Protein AF-A0A0D8XEU5-F1 (afdb_monomer_lite)

Organism: Dictyocaulus viviparus (NCBI:txid29172)

Foldseek 3Di:
DDDDDQAQQLEEEEQAFEDDGDDLVLVVVRLVVCVVLVHAEYEHHHCPPCCQAVVVLDADDPVQFFAADSPGHQYEYEHEDQADDDLPDVSSLVSNLVNVVSNVVSPHQHYEYDNPPYDLDHDPNVVVVDVHSVRVVVSVVVSVVVSCVVSVNGDYADEAQAPDVADPAHDLVRQVVVCVVVVHAHAYEHAVAECNVPPVDGDLAADDRYWLVNSVRHSYYYYHHYNPSLSCQNHSQNSSLSSQAQGADDDDPDPPPDDDDDPDPPPPPPPSHYRDRVVSSVVSVVVSVVVVVDPVDPPPDPDPPDDDDDDDDDDDDDDPDDPHGGGRD

InterPro domains:
  IPR011496 Beta-N-acetylglucosaminidase, catalytic domain [PF07555] (15-161)
  IPR011496 Beta-N-acetylglucosaminidase, catalytic domain [PS52009] (8-247)
  IPR017853 Glycoside hydrolase superfamily [SSF51445] (15-264)
  IPR051822 Glycosyl Hydrolase Family 84 [PTHR13170] (14-161)

Secondary structure (DSSP, 8-state):
--------EEEEEEE-SSSSPPPHHHHHHHHHHHHHTT--EEEE--TT-TTTTTTTTSPPPTTT-B----SS-EEEEEE-GGGT--TT-HHHHHHHHHHHHHHHHTT--EEEE---S--SSPPHHHHTT-SSHHHHHHHHHHHHHHHHHHTTS--------SSSSS-S---HHHHHHHHHHHTS--EEEE-TT--TT-TT----S---S--GGGGGT-SEEEE---SSGGGGHHHHHHHHHHHH-SEEPP-----------------TTS-TTEE-HHHHHHHHHHHHHHHHH-STT--PPPP------------------------B-

Sequence (329 aa):
MEIFLNVYCRTSSLSGFYGRPWTFEQRKHLFSRLNRLGLNTYVYAPKDDLKHRPQWRIPYNDEEAESAKASDITFVYSLSPGIDIVYSKFEDLTCIKSKLDQVRMLGCESFALLFDDIECEMNETDKQRFSSFVAAQVRSVFVTNEIYEYLGRPRFFFCPTGPRVISRHITVEHVQSVASVIIRKPLIWDNLHANDYDQKRVFMGDFSGRPVALKKEISGLLINPSCKYELNFVPLRTFADWNASTQDASFIDSIPYKNNNASKSIDSSCSSETYDPLLSLRKAVFLWAEEFNCVSHRTRPPVYQAETKIETPDDSCSLVNTNDGWYAL

pLDDT: mean 71.8, std 21.12, range [20.05, 95.19]

Radius of gyration: 22.28 Å; chains: 1; bounding box: 56×63×64 Å

Structure (mmCIF, N/CA/C/O backbone):
data_AF-A0A0D8XEU5-F1
#
_entry.id   AF-A0A0D8XEU5-F1
#
loop_
_atom_site.group_PDB
_atom_site.id
_atom_site.type_symbol
_atom_site.label_atom_id
_atom_site.label_alt_id
_atom_site.label_comp_id
_atom_site.label_asym_id
_atom_site.label_entity_id
_atom_site.label_seq_id
_atom_site.pdbx_PDB_ins_code
_atom_site.Cartn_x
_at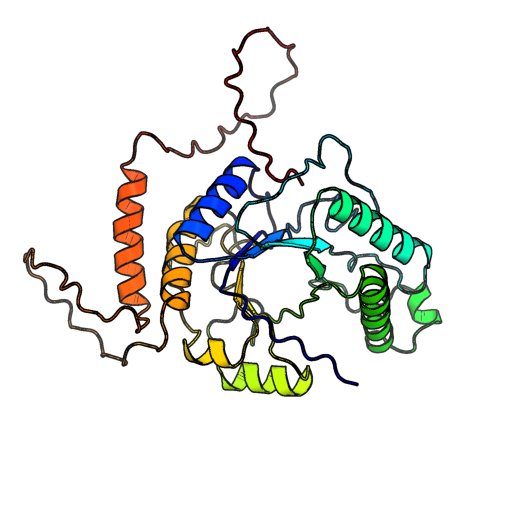om_site.Cartn_y
_atom_site.Cartn_z
_atom_site.occupancy
_atom_site.B_iso_or_equiv
_atom_site.auth_seq_id
_atom_site.auth_comp_id
_atom_site.auth_asym_id
_atom_site.auth_atom_id
_atom_site.pdbx_PDB_model_num
ATOM 1 N N . MET A 1 1 ? -21.533 -18.654 3.608 1.00 20.47 1 MET A N 1
ATOM 2 C CA . MET A 1 1 ? -21.005 -17.352 4.065 1.00 20.47 1 MET A CA 1
ATOM 3 C C . MET A 1 1 ? -20.144 -16.842 2.920 1.00 20.47 1 MET A C 1
ATOM 5 O O . MET A 1 1 ? -18.954 -17.110 2.867 1.00 20.47 1 MET A O 1
ATOM 9 N N . GLU A 1 2 ? -20.807 -16.297 1.903 1.00 20.36 2 GLU A N 1
ATOM 10 C CA . GLU A 1 2 ? -20.194 -15.907 0.634 1.00 20.36 2 GLU A CA 1
ATOM 11 C C . GLU A 1 2 ? -19.902 -14.414 0.679 1.00 20.36 2 GLU A C 1
ATOM 13 O O . GLU A 1 2 ? -20.821 -13.603 0.754 1.00 20.36 2 GLU A O 1
ATOM 18 N N . ILE A 1 3 ? -18.625 -14.052 0.638 1.00 20.25 3 ILE A N 1
ATOM 19 C CA . ILE A 1 3 ? -18.209 -12.699 0.280 1.00 20.25 3 ILE A CA 1
ATOM 20 C C . ILE A 1 3 ? -17.176 -12.872 -0.829 1.00 20.25 3 ILE A C 1
ATOM 22 O O . ILE A 1 3 ? -15.970 -12.932 -0.601 1.00 20.25 3 ILE A O 1
ATOM 26 N N . PHE A 1 4 ? -17.690 -13.041 -2.047 1.00 20.05 4 PHE A N 1
ATOM 27 C CA . PHE A 1 4 ? -16.917 -12.881 -3.269 1.00 20.05 4 PHE A CA 1
ATOM 28 C C . PHE A 1 4 ? -16.691 -11.386 -3.496 1.00 20.05 4 PHE A C 1
ATOM 30 O O . PHE A 1 4 ? -17.646 -10.628 -3.632 1.00 20.05 4 PHE A O 1
ATOM 37 N N . LEU A 1 5 ? -15.432 -10.967 -3.591 1.00 22.36 5 LEU A N 1
ATOM 38 C CA . LEU A 1 5 ? -15.056 -9.686 -4.183 1.00 22.36 5 LEU A CA 1
ATOM 39 C C . LEU A 1 5 ? -13.757 -9.890 -4.965 1.00 22.36 5 LEU A C 1
ATOM 41 O O . LEU A 1 5 ? -12.654 -9.855 -4.425 1.00 22.36 5 LEU A O 1
ATOM 45 N N . ASN A 1 6 ? -13.919 -10.148 -6.265 1.00 20.14 6 ASN A N 1
ATOM 46 C CA . ASN A 1 6 ? -12.858 -9.988 -7.250 1.00 20.14 6 ASN A CA 1
ATOM 47 C C . ASN A 1 6 ? -12.615 -8.487 -7.422 1.00 20.14 6 ASN A C 1
ATOM 49 O O . ASN A 1 6 ? -13.464 -7.780 -7.961 1.00 20.14 6 ASN A O 1
ATOM 53 N N . VAL A 1 7 ? -11.457 -8.003 -6.985 1.00 27.48 7 VAL A N 1
ATOM 54 C CA . VAL A 1 7 ? -10.964 -6.675 -7.350 1.00 27.48 7 VAL A CA 1
ATOM 55 C C . VAL A 1 7 ? -9.573 -6.860 -7.929 1.00 27.48 7 VAL A C 1
ATOM 57 O O . VAL A 1 7 ? -8.688 -7.401 -7.275 1.00 27.48 7 VAL A O 1
ATOM 60 N N . TYR A 1 8 ? -9.422 -6.449 -9.186 1.00 26.17 8 TYR A N 1
ATOM 61 C CA . TYR A 1 8 ? -8.165 -6.397 -9.919 1.00 26.17 8 TYR A CA 1
ATOM 62 C C . TYR A 1 8 ? -7.502 -5.054 -9.580 1.00 26.17 8 TYR A C 1
ATOM 64 O O . TYR A 1 8 ? -7.742 -4.049 -10.250 1.00 26.17 8 TYR A O 1
ATOM 72 N N . CYS A 1 9 ? -6.738 -4.985 -8.488 1.00 33.16 9 CYS A N 1
ATOM 73 C CA . CYS A 1 9 ? -6.030 -3.763 -8.118 1.00 33.16 9 CYS A CA 1
ATOM 74 C C . CYS A 1 9 ? -4.685 -3.729 -8.862 1.00 33.16 9 CYS A C 1
ATOM 76 O O . CYS A 1 9 ? -3.721 -4.394 -8.471 1.00 33.16 9 CYS A O 1
ATOM 78 N N . ARG A 1 10 ? -4.632 -2.988 -9.982 1.00 34.75 10 ARG A N 1
ATOM 79 C CA . ARG A 1 10 ? -3.382 -2.653 -10.682 1.00 34.75 10 ARG A CA 1
ATOM 80 C C . ARG A 1 10 ? -2.564 -1.705 -9.800 1.00 34.75 10 ARG A C 1
ATOM 82 O O . ARG A 1 10 ? -2.658 -0.496 -9.945 1.00 34.75 10 ARG A O 1
ATOM 89 N N . THR A 1 11 ? -1.799 -2.314 -8.893 1.00 43.31 11 THR A N 1
ATOM 90 C CA . THR A 1 11 ? -0.498 -1.896 -8.332 1.00 43.31 11 THR A CA 1
ATOM 91 C C . THR A 1 11 ? -0.283 -0.429 -7.984 1.00 43.31 11 THR A C 1
ATOM 93 O O . THR A 1 11 ? -0.455 0.446 -8.824 1.00 43.31 11 THR A O 1
ATOM 96 N N . SER A 1 12 ? 0.143 -0.109 -6.761 1.00 44.47 12 SER A N 1
ATOM 97 C CA . SER A 1 12 ? 0.120 1.289 -6.296 1.00 44.47 12 SER A CA 1
ATOM 98 C C . SER A 1 12 ? 1.125 1.667 -5.214 1.00 44.47 12 SER A C 1
ATOM 100 O O . SER A 1 12 ? 1.680 0.793 -4.564 1.00 44.47 12 SER A O 1
ATOM 102 N N . SER A 1 13 ? 1.365 2.973 -5.042 1.00 39.19 13 SER A N 1
ATOM 103 C CA . SER A 1 13 ? 2.297 3.541 -4.053 1.00 39.19 13 SER A CA 1
ATOM 104 C C . SER A 1 13 ? 1.587 3.914 -2.753 1.00 39.19 13 SER A C 1
ATOM 106 O O . SER A 1 13 ? 0.469 4.426 -2.775 1.00 39.19 13 SER A O 1
ATOM 108 N N . LEU A 1 14 ? 2.275 3.722 -1.630 1.00 48.97 14 LEU A N 1
ATOM 109 C CA . LEU A 1 14 ? 1.819 4.030 -0.275 1.00 48.97 14 LEU A CA 1
ATOM 110 C C . LEU A 1 14 ? 2.653 5.140 0.358 1.00 48.97 14 LEU A C 1
ATOM 112 O O . LEU A 1 14 ? 3.807 5.343 -0.006 1.00 48.97 14 LEU A O 1
ATOM 116 N N . SER A 1 15 ? 2.074 5.805 1.3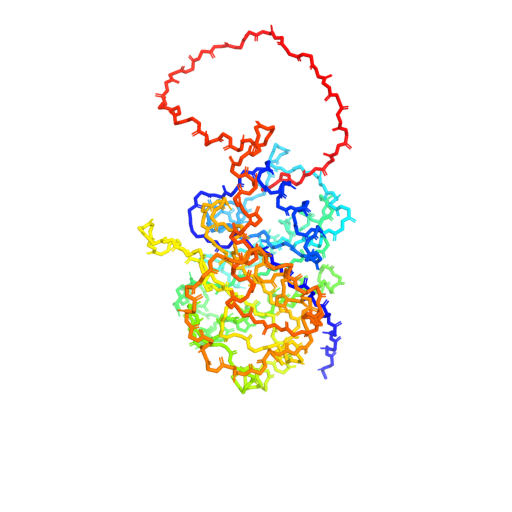54 1.00 51.94 15 SER A N 1
ATOM 117 C CA . SER A 1 15 ? 2.803 6.622 2.328 1.00 51.94 15 SER A CA 1
ATOM 118 C C . SER A 1 15 ? 2.661 5.984 3.710 1.00 51.94 15 SER A C 1
ATOM 120 O O . SER A 1 15 ? 2.018 6.555 4.581 1.00 51.94 15 SER A O 1
ATOM 122 N N . GLY A 1 16 ? 3.165 4.758 3.872 1.00 49.12 16 GLY A N 1
ATOM 123 C CA . GLY A 1 16 ? 2.964 3.931 5.066 1.00 49.12 16 GLY A CA 1
ATOM 124 C C . GLY A 1 16 ? 4.154 3.864 6.028 1.00 49.12 16 GLY A C 1
ATOM 125 O O . GLY A 1 16 ? 4.148 3.036 6.936 1.00 49.12 16 GLY A O 1
ATOM 126 N N . PHE A 1 17 ? 5.181 4.677 5.789 1.00 55.94 17 PHE A N 1
ATOM 127 C CA . PHE A 1 17 ? 6.448 4.694 6.517 1.00 55.94 17 PHE A CA 1
ATOM 128 C C . PHE A 1 17 ? 6.403 5.586 7.767 1.00 55.94 17 PHE A C 1
ATOM 130 O O . PHE A 1 17 ? 5.584 6.505 7.861 1.00 55.94 17 PHE A O 1
ATOM 137 N N . TYR A 1 18 ? 7.324 5.338 8.699 1.00 53.19 18 TYR A N 1
ATOM 138 C CA . TYR A 1 18 ? 7.636 6.261 9.796 1.00 53.19 18 TYR A CA 1
ATOM 139 C C . TYR A 1 18 ? 8.495 7.436 9.300 1.00 53.19 18 TYR A C 1
ATOM 141 O O . TYR A 1 18 ? 9.359 7.279 8.430 1.00 53.19 18 TYR A O 1
ATOM 149 N N . GLY A 1 19 ? 8.276 8.630 9.849 1.00 58.50 19 GLY A N 1
ATOM 150 C CA . GLY A 1 19 ? 8.935 9.871 9.444 1.00 58.50 19 GLY A CA 1
ATOM 151 C C . GLY A 1 19 ? 7.999 10.876 8.762 1.00 58.50 19 GLY A C 1
ATOM 152 O O . GLY A 1 19 ? 6.834 10.605 8.476 1.00 58.50 19 GLY A O 1
ATOM 153 N N . ARG A 1 20 ? 8.553 12.063 8.455 1.00 65.31 20 ARG A N 1
ATOM 154 C CA . ARG A 1 20 ? 7.812 13.200 7.879 1.00 65.31 20 ARG A CA 1
ATOM 155 C C . ARG A 1 20 ? 6.970 12.764 6.662 1.00 65.31 20 ARG A C 1
ATOM 157 O O . ARG A 1 20 ? 7.570 12.373 5.653 1.00 65.31 20 ARG A O 1
ATOM 164 N N . PRO A 1 21 ? 5.631 12.908 6.712 1.00 71.12 21 PRO A N 1
ATOM 165 C CA . PRO A 1 21 ? 4.761 12.619 5.577 1.00 71.12 21 PRO A CA 1
ATOM 166 C C . PRO A 1 21 ? 5.117 13.462 4.348 1.00 71.12 21 PRO A C 1
ATOM 168 O O . PRO A 1 21 ? 5.665 14.565 4.462 1.00 71.12 21 PRO A O 1
ATOM 171 N N . TRP A 1 22 ? 4.788 12.964 3.155 1.00 72.44 22 TRP A N 1
ATOM 172 C CA . TRP A 1 22 ? 4.962 13.745 1.930 1.00 72.44 22 TRP A CA 1
ATOM 173 C C . TRP A 1 22 ? 4.050 14.967 1.910 1.00 72.44 22 TRP A C 1
ATOM 175 O O . TRP A 1 22 ? 2.884 14.914 2.310 1.00 72.44 22 TRP A O 1
ATOM 185 N N . THR A 1 23 ? 4.584 16.072 1.392 1.00 75.62 23 THR A N 1
ATOM 186 C CA . THR A 1 23 ? 3.809 17.303 1.248 1.00 75.62 23 THR A CA 1
ATOM 187 C C . THR A 1 23 ? 2.657 17.102 0.267 1.00 75.62 23 THR A C 1
ATOM 189 O O . THR A 1 23 ? 2.663 16.192 -0.565 1.00 75.62 23 THR A O 1
ATOM 192 N N . PHE A 1 24 ? 1.661 17.974 0.352 1.00 74.25 24 PHE A N 1
ATOM 193 C CA . PHE A 1 24 ? 0.544 18.011 -0.586 1.00 74.25 24 PHE A CA 1
ATOM 194 C C . PHE A 1 24 ? 1.004 18.057 -2.055 1.00 74.25 24 PHE A C 1
ATOM 196 O O . PHE A 1 24 ? 0.607 17.216 -2.859 1.00 74.25 24 PHE A O 1
ATOM 203 N N . GLU A 1 25 ? 1.947 18.947 -2.379 1.00 77.75 25 GLU A N 1
ATOM 204 C CA . GLU A 1 25 ? 2.528 19.062 -3.725 1.00 77.75 25 GLU A CA 1
ATOM 205 C C . GLU A 1 25 ? 3.204 17.766 -4.198 1.00 77.75 25 GLU A C 1
ATOM 207 O O . GLU A 1 25 ? 3.048 17.349 -5.347 1.00 77.75 25 GLU A O 1
ATOM 212 N N . GLN A 1 26 ? 3.914 17.069 -3.304 1.00 78.38 26 GLN A N 1
ATOM 213 C CA . GLN A 1 26 ? 4.529 15.776 -3.621 1.00 78.38 26 GLN A CA 1
ATOM 214 C C . GLN A 1 26 ? 3.478 14.699 -3.905 1.00 78.38 26 GLN A C 1
ATOM 216 O O . GLN A 1 26 ? 3.669 13.876 -4.802 1.00 78.38 26 GLN A O 1
ATOM 221 N N . ARG A 1 27 ? 2.354 14.708 -3.180 1.00 80.75 27 ARG A N 1
ATOM 222 C CA . ARG A 1 27 ? 1.235 13.781 -3.401 1.00 80.75 27 ARG A CA 1
ATOM 223 C C . ARG A 1 27 ? 0.506 14.073 -4.712 1.00 80.75 27 ARG A C 1
ATOM 225 O O . ARG A 1 27 ? 0.268 13.148 -5.482 1.00 80.75 27 ARG A O 1
ATOM 232 N N . LYS A 1 28 ? 0.263 15.345 -5.035 1.00 78.50 28 LYS A N 1
ATOM 233 C CA . LYS A 1 28 ? -0.280 15.765 -6.338 1.00 78.50 28 LYS A CA 1
ATOM 234 C C . LYS A 1 28 ? 0.614 15.306 -7.492 1.00 78.50 28 LYS A C 1
ATOM 236 O O . LYS A 1 28 ? 0.146 14.688 -8.451 1.00 78.50 28 LYS A O 1
ATOM 241 N N . HIS A 1 29 ? 1.921 15.528 -7.367 1.00 83.12 29 HIS A N 1
ATOM 242 C CA . HIS A 1 29 ? 2.888 15.052 -8.351 1.00 83.12 29 HIS A CA 1
ATOM 243 C C . HIS A 1 29 ? 2.931 13.517 -8.433 1.00 83.12 29 HIS A C 1
ATOM 245 O O . HIS A 1 29 ? 3.014 12.955 -9.528 1.00 83.12 29 HIS A O 1
ATOM 251 N N . LEU A 1 30 ? 2.798 12.819 -7.296 1.00 83.19 30 LEU A N 1
ATOM 252 C CA . LEU A 1 30 ? 2.696 11.362 -7.262 1.00 83.19 30 LEU A CA 1
ATOM 253 C C . LEU A 1 30 ? 1.483 10.872 -8.045 1.00 83.19 30 LEU A C 1
ATOM 255 O O . LEU A 1 30 ? 1.643 9.965 -8.848 1.00 83.19 30 LEU A O 1
ATOM 259 N N . PHE A 1 31 ? 0.302 11.462 -7.863 1.00 82.12 31 PHE A N 1
ATOM 260 C CA . PHE A 1 31 ? -0.905 11.031 -8.573 1.00 82.12 31 PHE A CA 1
ATOM 261 C C . PHE A 1 31 ? -0.743 11.145 -10.088 1.00 82.12 31 PHE A C 1
ATOM 263 O O . PHE A 1 31 ? -1.021 10.182 -10.799 1.00 82.12 31 PHE A O 1
ATOM 270 N N . SER A 1 32 ? -0.190 12.260 -10.575 1.00 83.44 32 SER A N 1
ATOM 271 C CA . SER A 1 32 ? 0.150 12.422 -11.996 1.00 83.44 32 SER A CA 1
ATOM 272 C C . SER A 1 32 ? 1.131 11.344 -12.480 1.00 83.44 32 SER A C 1
ATOM 274 O O . SER A 1 32 ? 0.935 10.729 -13.534 1.00 83.44 32 SER A O 1
ATOM 276 N N . ARG A 1 33 ? 2.162 11.042 -11.679 1.00 83.12 33 ARG A N 1
ATOM 277 C CA . ARG A 1 33 ? 3.143 9.992 -11.980 1.00 83.12 33 ARG A CA 1
ATOM 278 C C . ARG A 1 33 ? 2.515 8.595 -11.993 1.00 83.12 33 ARG A C 1
ATOM 280 O O . ARG A 1 33 ? 2.789 7.841 -12.920 1.00 83.12 33 ARG A O 1
ATOM 287 N N . LEU A 1 34 ? 1.677 8.250 -11.015 1.00 83.62 34 LEU A N 1
ATOM 288 C CA . LEU A 1 34 ? 0.972 6.965 -10.948 1.00 83.62 34 LEU A CA 1
ATOM 289 C C . LEU A 1 34 ? 0.102 6.765 -12.192 1.00 83.62 34 LEU A C 1
ATOM 291 O O . LEU A 1 34 ? 0.213 5.729 -12.845 1.00 83.62 34 LEU A O 1
ATOM 295 N N . ASN A 1 35 ? -0.657 7.794 -12.576 1.00 83.00 35 ASN A N 1
ATOM 296 C CA . ASN A 1 35 ? -1.529 7.754 -13.746 1.00 83.00 35 ASN A CA 1
ATOM 297 C C . ASN A 1 35 ? -0.730 7.506 -15.039 1.00 83.00 35 ASN A C 1
ATOM 299 O O . ASN A 1 35 ? -1.041 6.604 -15.815 1.00 83.00 35 ASN A O 1
ATOM 303 N N . ARG A 1 36 ? 0.382 8.236 -15.232 1.00 86.25 36 ARG A N 1
ATOM 304 C CA . ARG A 1 36 ? 1.305 8.037 -16.370 1.00 86.25 36 ARG A CA 1
ATOM 305 C C . ARG A 1 36 ? 1.937 6.645 -16.409 1.00 86.25 36 ARG A C 1
ATOM 307 O O . ARG A 1 36 ? 2.295 6.171 -17.483 1.00 86.25 36 ARG A O 1
ATOM 314 N N . LEU A 1 37 ? 2.113 6.019 -15.249 1.00 84.50 37 LEU A N 1
ATOM 315 C CA . LEU A 1 37 ? 2.684 4.683 -15.098 1.00 84.50 37 LEU A CA 1
ATOM 316 C C . LEU A 1 37 ? 1.626 3.564 -15.161 1.00 84.50 37 LEU A C 1
ATOM 318 O O . LEU A 1 37 ? 1.977 2.393 -15.029 1.00 84.50 37 LEU A O 1
ATOM 322 N N . GLY A 1 38 ? 0.344 3.894 -15.360 1.00 84.88 38 GLY A N 1
ATOM 323 C CA . GLY A 1 38 ? -0.747 2.915 -15.387 1.00 84.88 38 GLY A CA 1
ATOM 324 C C . GLY A 1 38 ? -1.052 2.281 -14.023 1.00 84.88 38 GLY A C 1
ATOM 325 O O . GLY A 1 38 ? -1.593 1.172 -13.964 1.00 84.88 38 GLY A O 1
ATOM 326 N N . LEU A 1 39 ? -0.678 2.964 -12.939 1.00 85.44 39 LEU A N 1
ATOM 327 C CA . LEU A 1 39 ? -0.959 2.621 -11.543 1.00 85.44 39 LEU A CA 1
ATOM 328 C C . LEU A 1 39 ? -2.208 3.386 -11.084 1.00 85.44 39 LEU A C 1
ATOM 330 O O . LEU A 1 39 ? -2.425 4.509 -11.533 1.00 85.44 39 LEU A O 1
ATOM 334 N N . ASN A 1 40 ? -3.032 2.802 -10.207 1.00 83.25 40 ASN A N 1
ATOM 335 C CA . ASN A 1 40 ? -4.418 3.273 -10.058 1.00 83.25 40 ASN A CA 1
ATOM 336 C C . ASN A 1 40 ? -4.924 3.542 -8.633 1.00 83.25 40 ASN A C 1
ATOM 338 O O . ASN A 1 40 ? -6.081 3.912 -8.474 1.00 83.25 40 ASN A O 1
ATOM 342 N N . THR A 1 41 ? -4.121 3.328 -7.599 1.00 84.56 41 THR A N 1
ATOM 343 C CA . THR A 1 41 ? -4.526 3.411 -6.190 1.00 84.56 41 THR A CA 1
ATOM 344 C C . THR A 1 41 ? -3.486 4.205 -5.391 1.00 84.56 41 THR A C 1
ATOM 346 O O . THR A 1 41 ? -2.310 4.294 -5.745 1.00 84.56 41 THR A O 1
ATOM 349 N N . TYR A 1 42 ? -3.913 4.818 -4.297 1.00 84.12 42 TYR A N 1
ATOM 350 C CA . TYR A 1 42 ? -3.042 5.403 -3.287 1.00 84.12 42 TYR A CA 1
ATOM 351 C C . TYR A 1 42 ? -3.683 5.185 -1.924 1.00 84.12 42 TYR A C 1
ATOM 353 O O . TYR A 1 42 ? -4.848 5.531 -1.739 1.00 84.12 42 TYR A O 1
ATOM 361 N N . VAL A 1 43 ? -2.939 4.618 -0.972 1.00 84.44 43 VAL A N 1
ATOM 362 C CA . VAL A 1 43 ? -3.421 4.487 0.411 1.00 84.44 43 VAL A CA 1
ATOM 363 C C . VAL A 1 43 ? -2.727 5.522 1.281 1.00 84.44 43 VAL A C 1
ATOM 365 O O . VAL A 1 43 ? -1.495 5.561 1.374 1.00 84.44 43 VAL A O 1
ATOM 368 N N . TYR A 1 44 ? -3.542 6.338 1.939 1.00 83.81 44 TYR A N 1
ATOM 369 C CA . TYR A 1 44 ? -3.110 7.297 2.938 1.00 83.81 44 TYR A CA 1
ATOM 370 C C . TYR A 1 44 ? -2.942 6.581 4.280 1.00 83.81 44 TYR A C 1
ATOM 372 O O . TYR A 1 44 ? -3.936 6.231 4.917 1.00 83.81 44 TYR A O 1
ATOM 380 N N . ALA A 1 45 ? -1.694 6.304 4.671 1.00 83.38 45 ALA A N 1
ATOM 381 C CA . ALA A 1 45 ? -1.353 5.595 5.907 1.00 83.38 45 ALA A CA 1
ATOM 382 C C . ALA A 1 45 ? -0.127 6.155 6.675 1.00 83.38 45 ALA A C 1
ATOM 384 O O . ALA A 1 45 ? 0.657 5.352 7.191 1.00 83.38 45 ALA A O 1
ATOM 385 N N . PRO A 1 46 ? 0.096 7.485 6.736 1.00 76.75 46 PRO A N 1
ATOM 386 C CA . PRO A 1 46 ? 1.286 8.033 7.384 1.00 76.75 46 PRO A CA 1
ATOM 387 C C . PRO A 1 46 ? 1.277 7.749 8.890 1.00 76.75 46 PRO A C 1
ATOM 389 O O . PRO A 1 46 ? 0.353 8.147 9.591 1.00 76.75 46 PRO A O 1
ATOM 392 N N . LYS A 1 47 ? 2.325 7.092 9.408 1.00 73.44 47 LYS A N 1
ATOM 393 C CA . LYS A 1 47 ? 2.380 6.709 10.832 1.00 73.44 47 LYS A CA 1
ATOM 394 C C . LYS A 1 47 ? 2.512 7.902 11.783 1.00 73.44 47 LYS A C 1
ATOM 396 O O . LYS A 1 47 ? 2.079 7.800 12.928 1.00 73.44 47 LYS A O 1
ATOM 401 N N . ASP A 1 48 ? 3.083 9.001 11.291 1.00 74.88 48 ASP A N 1
ATOM 402 C CA . ASP A 1 48 ? 3.345 10.224 12.057 1.00 74.88 48 ASP A CA 1
ATOM 403 C C . ASP A 1 48 ? 2.215 11.270 11.945 1.00 74.88 48 ASP A C 1
ATOM 405 O O . ASP A 1 48 ? 2.309 12.324 12.574 1.00 74.88 48 ASP A O 1
ATOM 409 N N . ASP A 1 49 ? 1.141 11.015 11.179 1.00 79.88 49 ASP A N 1
ATOM 410 C CA . ASP A 1 49 ? -0.070 11.844 11.285 1.00 79.88 49 ASP A CA 1
ATOM 411 C C . ASP A 1 49 ? -0.750 11.542 12.627 1.00 79.88 49 ASP A C 1
ATOM 413 O O . ASP A 1 49 ? -1.254 10.440 12.876 1.00 79.88 49 ASP A O 1
ATOM 417 N N . LEU A 1 50 ? -0.777 12.554 13.499 1.00 84.06 50 LEU A N 1
ATOM 418 C CA . LEU A 1 50 ? -1.370 12.446 14.822 1.00 84.06 50 LEU A CA 1
ATOM 419 C C . LEU A 1 50 ? -2.827 11.983 14.749 1.00 84.06 50 LEU A C 1
ATOM 421 O O . LEU A 1 50 ? -3.226 11.112 15.515 1.00 84.06 50 LEU A O 1
ATOM 425 N N . LYS A 1 51 ? -3.616 12.505 13.810 1.00 86.00 51 LYS A N 1
ATOM 426 C CA . LYS A 1 51 ? -5.052 12.214 13.696 1.00 86.00 51 LYS A CA 1
ATOM 427 C C . LYS A 1 51 ? -5.350 10.927 12.924 1.00 86.00 51 LYS A C 1
ATOM 429 O O . LYS A 1 51 ? -6.502 10.491 12.906 1.00 86.00 51 LYS A O 1
ATOM 434 N N . HIS A 1 52 ? -4.330 10.306 12.332 1.00 83.31 52 HIS A N 1
ATOM 435 C CA . HIS A 1 52 ? -4.396 8.975 11.726 1.00 83.31 52 HIS A CA 1
ATOM 436 C C . HIS A 1 52 ? -4.180 7.853 12.750 1.00 83.31 52 HIS A C 1
ATOM 438 O O . HIS A 1 52 ? -4.880 6.834 12.701 1.00 83.31 52 HIS A O 1
ATOM 444 N N . ARG A 1 53 ? -3.223 8.039 13.676 1.00 83.69 53 ARG A N 1
ATOM 445 C CA . ARG A 1 53 ? -2.747 6.974 14.577 1.00 83.69 53 ARG A CA 1
ATOM 446 C C . ARG A 1 53 ? -2.872 7.314 16.075 1.00 83.69 53 ARG A C 1
ATOM 448 O O . ARG A 1 53 ? -3.788 6.783 16.695 1.00 83.69 53 ARG A O 1
ATOM 455 N N . PRO A 1 54 ? -2.038 8.162 16.711 1.00 84.31 54 PRO A N 1
ATOM 456 C CA . PRO A 1 54 ? -2.074 8.339 18.173 1.00 84.31 54 PRO A CA 1
ATOM 457 C C . PRO A 1 54 ? -3.291 9.120 18.700 1.00 84.31 54 PRO A C 1
ATOM 459 O O . PRO A 1 54 ? -3.685 8.950 19.847 1.00 84.31 54 PRO A O 1
ATOM 462 N N . GLN A 1 55 ? -3.895 9.984 17.887 1.00 89.44 55 GLN A N 1
ATOM 463 C CA . GLN A 1 55 ? -5.052 10.825 18.215 1.00 89.44 55 GLN A CA 1
ATOM 464 C C . GLN A 1 55 ? -6.229 10.543 17.270 1.00 89.44 55 GLN A C 1
ATOM 466 O O . GLN A 1 55 ? -6.997 11.442 16.929 1.00 89.44 55 GLN A O 1
ATOM 471 N N . TRP A 1 56 ? -6.394 9.284 16.858 1.00 89.12 56 TRP A N 1
ATOM 472 C CA . TRP A 1 56 ? -7.400 8.851 15.880 1.00 89.12 56 TRP A CA 1
ATOM 473 C C . TRP A 1 56 ? -8.851 9.224 16.245 1.00 89.12 56 TRP A C 1
ATOM 475 O O . TRP A 1 56 ? -9.704 9.337 15.365 1.00 89.12 56 TRP A O 1
ATOM 485 N N . ARG A 1 57 ? -9.141 9.445 17.537 1.00 91.25 57 ARG A N 1
ATOM 486 C CA . ARG A 1 57 ? -10.459 9.884 18.035 1.00 91.25 57 ARG A CA 1
ATOM 487 C C . ARG A 1 57 ? -10.784 11.345 17.705 1.00 91.25 57 ARG A C 1
ATOM 489 O O . ARG A 1 57 ? -11.952 11.722 17.747 1.00 91.25 57 ARG A O 1
ATOM 496 N N . ILE A 1 58 ? -9.780 12.174 17.416 1.00 90.00 58 ILE A N 1
ATOM 497 C CA . ILE A 1 58 ? -9.959 13.607 17.159 1.00 90.00 58 ILE A CA 1
ATOM 498 C C . ILE A 1 58 ? -10.293 13.811 15.672 1.00 90.00 58 ILE A C 1
ATOM 500 O O . ILE A 1 58 ? -9.519 13.372 14.815 1.00 90.00 58 ILE A O 1
ATOM 504 N N . PRO A 1 59 ? -11.408 14.479 15.319 1.00 87.19 59 PRO A N 1
ATOM 505 C CA . PRO A 1 59 ? -11.727 14.790 13.927 1.00 87.19 59 PRO A CA 1
ATOM 506 C C . PRO A 1 59 ? -10.717 15.775 13.318 1.00 87.19 59 PRO A C 1
ATOM 508 O O . PRO A 1 59 ? -10.004 16.501 14.017 1.00 87.19 59 PRO A O 1
ATOM 511 N N . TYR A 1 60 ? -10.628 15.778 11.990 1.00 86.31 60 TYR A N 1
ATOM 512 C CA . TYR A 1 60 ? -9.855 16.799 11.282 1.00 86.31 60 TYR A CA 1
ATOM 513 C C . TYR A 1 60 ? -10.564 18.157 11.387 1.00 86.31 60 TYR A C 1
ATOM 515 O O . TYR A 1 60 ? -11.789 18.191 11.523 1.00 86.31 60 TYR A O 1
ATOM 523 N N . ASN A 1 61 ? -9.813 19.255 11.405 1.00 85.50 61 ASN A N 1
ATOM 524 C CA . ASN A 1 61 ? -10.394 20.599 11.307 1.00 85.50 61 ASN A CA 1
ATOM 525 C C . ASN A 1 61 ? -10.605 20.979 9.828 1.00 85.50 61 ASN A C 1
ATOM 527 O O . ASN A 1 61 ? -10.177 20.249 8.936 1.00 85.50 61 ASN A O 1
ATOM 531 N N . ASP A 1 62 ? -11.261 22.109 9.568 1.00 77.88 62 ASP A N 1
ATOM 532 C CA . ASP A 1 62 ? -11.587 22.535 8.199 1.00 77.88 62 ASP A CA 1
ATOM 533 C C . ASP A 1 62 ? -10.343 22.887 7.359 1.00 77.88 62 ASP A C 1
ATOM 535 O O . ASP A 1 62 ? -10.378 22.760 6.141 1.00 77.88 62 ASP A O 1
ATOM 539 N N . GLU A 1 63 ? -9.240 23.294 7.998 1.00 74.44 63 GLU A N 1
ATOM 540 C CA . GLU A 1 63 ? -7.964 23.592 7.323 1.00 74.44 63 GLU A CA 1
ATOM 541 C C . GLU A 1 63 ? -7.222 22.321 6.889 1.00 74.44 63 GLU A C 1
ATOM 543 O O . GLU A 1 63 ? -6.538 22.301 5.870 1.00 74.44 63 GLU A O 1
ATOM 548 N N . GLU A 1 64 ? -7.334 21.251 7.674 1.00 73.12 64 GLU A N 1
ATOM 549 C CA . GLU A 1 64 ? -6.753 19.952 7.356 1.00 73.12 64 GLU A CA 1
ATOM 550 C C . GLU A 1 64 ? -7.609 19.213 6.333 1.00 73.12 64 GLU A C 1
ATOM 552 O O . GLU A 1 64 ? -7.051 18.517 5.498 1.00 73.12 64 GLU A O 1
ATOM 557 N N . ALA A 1 65 ? -8.938 19.332 6.418 1.00 68.50 65 ALA A N 1
ATOM 558 C CA . ALA A 1 65 ? -9.915 18.548 5.672 1.00 68.50 65 ALA A CA 1
ATOM 559 C C . ALA A 1 65 ? -10.311 19.201 4.336 1.00 68.50 65 ALA A C 1
ATOM 561 O O . ALA A 1 65 ? -11.460 19.609 4.150 1.00 68.50 65 ALA A O 1
ATOM 562 N N . GLU A 1 66 ? -9.394 19.257 3.368 1.00 61.56 66 GLU A N 1
ATOM 563 C CA . GLU A 1 66 ? -9.743 19.729 2.022 1.00 61.56 66 GLU A CA 1
ATOM 564 C C . GLU A 1 66 ? -10.268 18.589 1.141 1.00 61.56 66 GLU A C 1
ATOM 566 O O . GLU A 1 66 ? -9.654 17.530 0.965 1.00 61.56 66 GLU A O 1
ATOM 571 N N . SER A 1 67 ? -11.444 18.834 0.558 1.00 54.72 67 SER A N 1
ATOM 572 C CA . SER A 1 67 ? -12.118 17.915 -0.354 1.00 54.72 67 SER A CA 1
ATOM 573 C C . SER A 1 67 ? -11.365 17.794 -1.672 1.00 54.72 67 SER A C 1
ATOM 575 O O . SER A 1 67 ? -10.999 18.791 -2.298 1.00 54.72 67 SER A O 1
ATOM 577 N N . ALA A 1 68 ? -11.221 16.561 -2.153 1.00 53.50 68 ALA A N 1
ATOM 578 C CA . ALA A 1 68 ? -10.744 16.333 -3.500 1.00 53.50 68 ALA A CA 1
ATOM 579 C C . ALA A 1 68 ? -11.205 15.032 -4.101 1.00 53.50 68 ALA A C 1
ATOM 581 O O . ALA A 1 68 ? -11.307 13.995 -3.450 1.00 53.50 68 ALA A O 1
ATOM 582 N N . LYS A 1 69 ? -11.398 15.103 -5.411 1.00 56.19 69 LYS A N 1
ATOM 583 C CA . LYS A 1 69 ? -11.693 13.969 -6.260 1.00 56.19 69 LYS A CA 1
ATOM 584 C C . LYS A 1 69 ? -10.561 13.876 -7.271 1.00 56.19 69 LYS A C 1
ATOM 586 O O . LYS A 1 69 ? -10.530 14.629 -8.238 1.00 56.19 69 LYS A O 1
ATOM 591 N N . ALA A 1 70 ? -9.599 12.991 -7.019 1.00 56.47 70 ALA A N 1
ATOM 592 C CA . ALA A 1 70 ? -8.561 12.695 -8.000 1.00 56.47 70 ALA A CA 1
ATOM 593 C C . ALA A 1 70 ? -9.212 11.969 -9.186 1.00 56.47 70 ALA A C 1
ATOM 595 O O . ALA A 1 70 ? -9.867 10.947 -8.993 1.00 56.47 70 ALA A O 1
ATOM 596 N N . SER A 1 71 ? -9.054 12.497 -10.400 1.00 59.97 71 SER A N 1
ATOM 597 C CA . SER A 1 71 ? -9.873 12.070 -11.541 1.00 59.97 71 SER A CA 1
ATOM 598 C C . SER A 1 71 ? -9.663 10.619 -11.993 1.00 59.97 71 SER A C 1
ATOM 600 O O . SER A 1 71 ? -10.552 10.097 -12.648 1.00 59.97 71 SER A O 1
ATOM 602 N N . ASP A 1 72 ? -8.580 9.934 -11.595 1.00 74.81 72 ASP A N 1
ATOM 603 C CA . ASP A 1 72 ? -8.306 8.545 -12.027 1.00 74.81 72 ASP A CA 1
ATOM 604 C C . ASP A 1 72 ? -7.591 7.649 -10.988 1.00 74.81 72 ASP A C 1
ATOM 606 O O . ASP A 1 72 ? -7.355 6.467 -11.245 1.00 74.81 72 ASP A O 1
ATOM 610 N N . ILE A 1 73 ? -7.229 8.175 -9.810 1.00 78.81 73 ILE A N 1
ATOM 611 C CA . ILE A 1 73 ? -6.567 7.396 -8.749 1.00 78.81 73 ILE A CA 1
ATOM 612 C C . ILE A 1 73 ? -7.577 7.081 -7.647 1.00 78.81 73 ILE A C 1
ATOM 614 O O . ILE A 1 73 ? -8.179 7.977 -7.061 1.00 78.81 73 ILE A O 1
ATOM 618 N N . THR A 1 74 ? -7.714 5.799 -7.319 1.00 83.38 74 THR A N 1
ATOM 619 C CA . THR A 1 74 ? -8.486 5.324 -6.169 1.00 83.38 74 THR A CA 1
ATOM 620 C C . THR A 1 74 ? -7.763 5.728 -4.890 1.00 83.38 74 THR A C 1
ATOM 622 O O . THR A 1 74 ? -6.761 5.123 -4.507 1.00 83.38 74 THR A O 1
ATOM 625 N N . PHE A 1 75 ? -8.268 6.756 -4.223 1.00 82.06 75 PHE A N 1
ATOM 626 C CA . PHE A 1 75 ? -7.790 7.147 -2.906 1.00 82.06 75 PHE A CA 1
ATOM 627 C C . PHE A 1 75 ? -8.409 6.247 -1.834 1.00 82.06 75 PHE A C 1
ATOM 629 O O . PHE A 1 75 ? -9.627 6.079 -1.781 1.00 82.06 75 PHE A O 1
ATOM 636 N N . VAL A 1 76 ? -7.565 5.668 -0.983 1.00 82.88 76 VAL A N 1
ATOM 637 C CA . VAL A 1 76 ? -7.975 4.838 0.150 1.00 82.88 76 VAL A CA 1
ATOM 638 C C . VAL A 1 76 ? -7.529 5.525 1.432 1.00 82.88 76 VAL A C 1
ATOM 640 O O . VAL A 1 76 ? -6.331 5.627 1.704 1.00 82.88 76 VAL A O 1
ATOM 643 N N . TYR A 1 77 ? -8.487 5.971 2.240 1.00 84.62 77 TYR A N 1
ATOM 644 C CA . TYR A 1 77 ? -8.189 6.474 3.577 1.00 84.62 77 TYR A CA 1
ATOM 645 C C . TYR A 1 77 ? -7.977 5.301 4.528 1.00 84.62 77 TYR A C 1
ATOM 647 O O . TYR A 1 77 ? -8.788 4.375 4.554 1.00 84.62 77 TYR A O 1
ATOM 655 N N . SER A 1 78 ? -6.913 5.325 5.325 1.00 84.38 78 SER A N 1
ATOM 656 C CA . SER A 1 78 ? -6.732 4.339 6.387 1.00 84.38 78 SER A CA 1
ATOM 657 C C . SER A 1 78 ? -6.785 4.975 7.770 1.00 84.38 78 SER A C 1
ATOM 659 O O . SER A 1 78 ? -6.545 6.169 7.9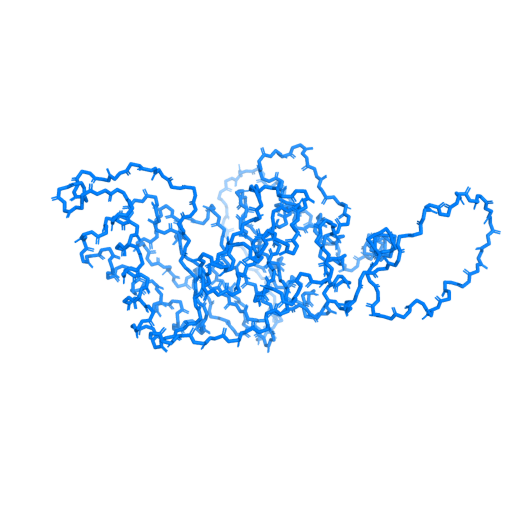05 1.00 84.38 78 SER A O 1
ATOM 661 N N . LEU A 1 79 ? -7.090 4.173 8.789 1.00 84.94 79 LEU A N 1
ATOM 662 C CA . LEU A 1 79 ? -7.063 4.573 10.195 1.00 84.94 79 LEU A CA 1
ATOM 663 C C . LEU A 1 79 ? -6.341 3.499 11.016 1.00 84.94 79 LEU A C 1
ATOM 665 O O . LEU A 1 79 ? -6.599 2.307 10.824 1.00 84.94 79 LEU A O 1
ATOM 669 N N . SER A 1 80 ? -5.478 3.913 11.945 1.00 85.81 80 SER A N 1
ATOM 670 C CA . SER A 1 80 ? -4.710 3.014 12.818 1.00 85.81 80 SER A CA 1
ATOM 671 C C . SER A 1 80 ? -5.115 3.172 14.291 1.00 85.81 80 SER A C 1
ATOM 673 O O . SER A 1 80 ? -4.332 3.699 15.081 1.00 85.81 80 SER A O 1
ATOM 675 N N . PRO A 1 81 ? -6.305 2.698 14.710 1.00 84.44 81 PRO A N 1
ATOM 676 C CA . PRO A 1 81 ? -6.769 2.861 16.090 1.00 84.44 81 PRO A CA 1
ATOM 677 C C . PRO A 1 81 ? -6.103 1.885 17.077 1.00 84.44 81 PRO A C 1
ATOM 679 O O . PRO A 1 81 ? -6.315 1.964 18.282 1.00 84.44 81 PRO A O 1
ATOM 682 N N . GLY A 1 82 ? -5.316 0.929 16.578 1.00 79.69 82 GLY A N 1
ATOM 683 C CA . GLY A 1 82 ? -4.881 -0.238 17.341 1.00 79.69 82 GLY A CA 1
ATOM 684 C C . GLY A 1 82 ? -3.965 0.024 18.545 1.00 79.69 82 GLY A C 1
ATOM 685 O O . GLY A 1 82 ? -3.809 -0.887 19.349 1.00 79.69 82 GLY A O 1
ATOM 686 N N . ILE A 1 83 ? -3.381 1.221 18.691 1.00 80.44 83 ILE A N 1
ATOM 687 C CA . ILE A 1 83 ? -2.504 1.552 19.832 1.00 80.44 83 ILE A CA 1
ATOM 688 C C . ILE A 1 83 ? -3.283 1.575 21.152 1.00 80.44 83 ILE A C 1
ATOM 690 O O . ILE A 1 83 ? -2.788 1.085 22.161 1.00 80.44 83 ILE A O 1
ATOM 694 N N . ASP A 1 84 ? -4.476 2.169 21.167 1.00 84.75 84 ASP A N 1
ATOM 695 C CA . ASP A 1 84 ? -5.198 2.451 22.413 1.00 84.75 84 ASP A CA 1
ATOM 696 C C . ASP A 1 84 ? -6.720 2.266 22.299 1.00 84.75 84 ASP A C 1
ATOM 698 O O . ASP A 1 84 ? -7.473 2.722 23.166 1.00 84.75 84 ASP A O 1
ATOM 702 N N . ILE A 1 85 ? -7.196 1.619 21.232 1.00 82.19 85 ILE A N 1
ATOM 703 C CA . ILE A 1 85 ? -8.601 1.230 21.108 1.00 82.19 85 ILE A CA 1
ATOM 704 C C . ILE A 1 85 ? -9.000 0.306 22.261 1.00 82.19 85 ILE A C 1
ATOM 706 O O . ILE A 1 85 ? -8.281 -0.623 22.630 1.00 82.19 85 ILE A O 1
ATOM 710 N N . VAL A 1 86 ? -10.180 0.553 22.819 1.00 82.62 86 VAL A N 1
ATOM 711 C CA . VAL A 1 86 ? -10.839 -0.337 23.769 1.00 82.62 86 VAL A CA 1
ATOM 712 C C . VAL A 1 86 ? -12.027 -0.967 23.055 1.00 82.62 86 VAL A C 1
ATOM 714 O O . VAL A 1 86 ? -13.046 -0.318 22.819 1.00 82.62 86 VAL A O 1
ATOM 717 N N . TYR A 1 87 ? -11.917 -2.247 22.705 1.00 74.62 87 TYR A N 1
ATOM 718 C CA . TYR A 1 87 ? -12.896 -2.919 21.843 1.00 74.62 87 TYR A CA 1
ATOM 719 C C . TYR A 1 87 ? -14.274 -3.071 22.492 1.00 74.62 87 TYR A C 1
ATOM 721 O O . TYR A 1 87 ? -15.283 -3.215 21.796 1.00 74.62 87 TYR A O 1
ATOM 729 N N . SER A 1 88 ? -14.324 -3.067 23.825 1.00 75.25 88 SER A N 1
ATOM 730 C CA . SER A 1 88 ? -15.562 -3.121 24.605 1.00 75.25 88 SER A CA 1
ATOM 731 C C . SER A 1 88 ? -16.303 -1.782 24.719 1.00 75.25 88 SER A C 1
ATOM 733 O O . SER A 1 88 ? -17.480 -1.795 25.084 1.00 75.25 88 SER A O 1
ATOM 735 N N . LYS A 1 89 ? -15.671 -0.642 24.398 1.00 82.12 89 LYS A N 1
ATOM 736 C CA . LYS A 1 89 ? -16.289 0.689 24.517 1.00 82.12 89 LYS A CA 1
ATOM 737 C C . LYS A 1 89 ? -17.057 1.069 23.256 1.00 82.12 89 LYS A C 1
ATOM 739 O O . LYS A 1 89 ? -16.521 1.075 22.148 1.00 82.12 89 LYS A O 1
ATOM 744 N N . PHE A 1 90 ? -18.321 1.444 23.431 1.00 82.56 90 PHE A N 1
ATOM 745 C CA . PHE A 1 90 ? -19.161 1.908 22.326 1.00 82.56 90 PHE A CA 1
ATOM 746 C C . PHE A 1 90 ? -18.747 3.308 21.840 1.00 82.56 90 PHE A C 1
ATOM 748 O O . PHE A 1 90 ? -18.932 3.653 20.671 1.00 82.56 90 PHE A O 1
ATOM 755 N N . GLU A 1 91 ? -18.144 4.105 22.719 1.00 87.69 91 GLU A N 1
ATOM 756 C CA . GLU A 1 91 ? -17.623 5.434 22.411 1.00 87.69 91 GLU A CA 1
ATOM 757 C C . GLU A 1 91 ? -16.512 5.357 21.360 1.00 87.69 91 GLU A C 1
ATOM 759 O O . GLU A 1 91 ? -16.534 6.111 20.392 1.00 87.69 91 GLU A O 1
ATOM 764 N N . ASP A 1 92 ? -15.599 4.389 21.484 1.00 85.62 92 ASP A N 1
ATOM 765 C CA . ASP A 1 92 ? -14.508 4.185 20.526 1.00 85.62 92 ASP A CA 1
ATOM 766 C C . ASP A 1 92 ? -15.049 3.806 19.143 1.00 85.62 92 ASP A C 1
ATOM 768 O O . ASP A 1 92 ? -14.641 4.378 18.133 1.00 85.62 92 ASP A O 1
ATOM 772 N N . LEU A 1 93 ? -16.046 2.920 19.092 1.00 82.56 93 LEU A N 1
ATOM 773 C CA . LEU A 1 93 ? -16.767 2.603 17.857 1.00 82.56 93 LEU A CA 1
ATOM 774 C C . LEU A 1 93 ? -17.430 3.834 17.228 1.00 82.56 93 LEU A C 1
ATOM 776 O O . LEU A 1 93 ? -17.406 3.998 16.007 1.00 82.56 93 LEU A O 1
ATOM 780 N N . THR A 1 94 ? -18.015 4.699 18.052 1.00 87.69 94 THR A N 1
ATOM 781 C CA . THR A 1 94 ? -18.667 5.935 17.602 1.00 87.69 94 THR A CA 1
ATOM 782 C C . THR A 1 94 ? -17.647 6.927 17.044 1.00 87.69 94 THR A C 1
ATOM 784 O O . THR A 1 94 ? -17.883 7.512 15.987 1.00 87.69 94 THR A O 1
ATOM 787 N N . CYS A 1 95 ? -16.483 7.061 17.685 1.00 89.38 95 CYS A N 1
ATOM 788 C CA . CYS A 1 95 ? -15.377 7.883 17.199 1.00 89.38 95 CYS A CA 1
ATOM 789 C C . CYS A 1 95 ? -14.874 7.407 15.830 1.00 89.38 95 CYS A C 1
ATOM 791 O O . CYS A 1 95 ? -14.716 8.230 14.930 1.00 89.38 95 CYS A O 1
ATOM 793 N N . ILE A 1 96 ? -14.690 6.091 15.635 1.00 87.50 96 ILE A N 1
ATOM 794 C CA . ILE A 1 96 ? -14.272 5.551 14.329 1.00 87.50 96 ILE A CA 1
ATOM 795 C C . ILE A 1 96 ? -15.319 5.877 13.260 1.00 87.50 96 ILE A C 1
ATOM 797 O O . ILE A 1 96 ? -14.967 6.385 12.198 1.00 87.50 96 ILE A O 1
ATOM 801 N N . LYS A 1 97 ? -16.608 5.627 13.536 1.00 87.56 97 LYS A N 1
ATOM 802 C CA . LYS A 1 97 ? -17.696 5.929 12.590 1.00 87.56 97 LYS A CA 1
ATOM 803 C C . LYS A 1 97 ? -17.722 7.409 12.212 1.00 87.56 97 LYS A C 1
ATOM 805 O O . LYS A 1 97 ? -17.712 7.717 11.028 1.00 87.56 97 LYS A O 1
ATOM 810 N N . SER A 1 98 ? -17.662 8.301 13.201 1.00 90.19 98 SER A N 1
ATOM 811 C CA . SER A 1 98 ? -17.641 9.755 12.993 1.00 90.19 98 SER A CA 1
ATOM 812 C C . SER A 1 98 ? -16.459 10.201 12.122 1.00 90.19 98 SER A C 1
ATOM 814 O O . SER A 1 98 ? -16.629 10.962 11.171 1.00 90.19 98 SER A O 1
ATOM 816 N N . LYS A 1 99 ? -15.260 9.664 12.383 1.00 89.06 99 LYS A N 1
ATOM 817 C CA . LYS A 1 99 ? -14.050 9.969 11.608 1.00 89.06 99 LYS A CA 1
ATOM 818 C C . LYS A 1 99 ? -14.165 9.501 10.155 1.00 89.06 99 LYS A C 1
ATOM 820 O O . LYS A 1 99 ? -13.829 10.243 9.236 1.00 89.06 99 LYS A O 1
ATOM 825 N N . LEU A 1 100 ? -14.659 8.283 9.935 1.00 87.19 100 LEU A N 1
ATOM 826 C CA . LEU A 1 100 ? -14.857 7.743 8.588 1.00 87.19 100 LEU A CA 1
ATOM 827 C C . LEU A 1 100 ? -15.976 8.482 7.844 1.00 87.19 100 LEU A C 1
ATOM 829 O O . LEU A 1 100 ? -15.839 8.726 6.649 1.00 87.19 100 LEU A O 1
ATOM 833 N N . ASP A 1 101 ? -17.036 8.900 8.540 1.00 88.81 101 ASP A N 1
ATOM 834 C CA . ASP A 1 101 ? -18.107 9.729 7.981 1.00 88.81 101 ASP A CA 1
ATOM 835 C C . ASP A 1 101 ? -17.601 11.107 7.551 1.00 88.81 101 ASP A C 1
ATOM 837 O O . ASP A 1 101 ? -17.931 11.551 6.451 1.00 88.81 101 ASP A O 1
ATOM 841 N N . GLN A 1 102 ? -16.744 11.741 8.357 1.00 88.50 102 GLN A N 1
ATOM 842 C CA . GLN A 1 102 ? -16.080 12.990 7.986 1.00 88.50 102 GLN A CA 1
ATOM 843 C C . GLN A 1 102 ? -15.304 12.823 6.675 1.00 88.50 102 GLN A C 1
ATOM 845 O O . GLN A 1 102 ? -15.494 13.591 5.737 1.00 88.50 102 GLN A O 1
ATOM 850 N N . VAL A 1 103 ? -14.470 11.787 6.567 1.00 86.06 103 VAL A N 1
ATOM 851 C CA . VAL A 1 103 ? -13.664 11.548 5.359 1.00 86.06 103 VAL A CA 1
ATOM 852 C C . VAL A 1 103 ? -14.531 11.126 4.163 1.00 86.06 103 VAL A C 1
ATOM 854 O O . VAL A 1 103 ? -14.238 11.479 3.019 1.00 86.06 103 VAL A O 1
ATOM 857 N N . ARG A 1 104 ? -15.647 10.432 4.408 1.00 85.12 104 ARG A N 1
ATOM 858 C CA . ARG A 1 104 ? -16.653 10.112 3.387 1.00 85.12 104 ARG A CA 1
ATOM 859 C C . ARG A 1 104 ? -17.314 11.371 2.828 1.00 85.12 104 ARG A C 1
ATOM 861 O O . ARG A 1 104 ? -17.477 11.474 1.616 1.00 85.12 104 ARG A O 1
ATOM 868 N N . MET A 1 105 ? -17.646 12.343 3.680 1.00 85.81 105 MET A N 1
ATOM 869 C CA . MET A 1 105 ? -18.198 13.637 3.259 1.00 85.81 105 MET A CA 1
ATOM 870 C C . MET A 1 105 ? -17.232 14.440 2.380 1.00 85.81 105 MET A C 1
ATOM 872 O O . MET A 1 105 ? -17.683 15.196 1.525 1.00 85.81 105 MET A O 1
ATOM 876 N N . LEU A 1 106 ? -15.921 14.237 2.535 1.00 83.19 106 LEU A N 1
ATOM 877 C CA . LEU A 1 106 ? -14.901 14.845 1.672 1.00 83.19 106 LEU A CA 1
ATOM 878 C C . LEU A 1 106 ? -14.815 14.196 0.278 1.00 83.19 106 LEU A C 1
ATOM 880 O O . LEU A 1 106 ? -14.128 14.735 -0.593 1.00 83.19 106 LEU A O 1
ATOM 884 N N . GLY A 1 107 ? -15.515 13.075 0.053 1.00 81.25 107 GLY A N 1
ATOM 885 C CA . GLY A 1 107 ? -15.581 12.354 -1.222 1.00 81.25 107 GLY A CA 1
ATOM 886 C C . GLY A 1 107 ? -14.786 11.045 -1.271 1.00 81.25 107 GLY A C 1
ATOM 887 O O . GLY A 1 107 ? -14.619 10.478 -2.349 1.00 81.25 107 GLY A O 1
ATOM 888 N N . CYS A 1 108 ? -14.277 10.551 -0.138 1.00 81.50 108 CYS A N 1
ATOM 889 C CA . CYS A 1 108 ? -13.598 9.257 -0.079 1.00 81.50 108 CYS A CA 1
ATOM 890 C C . CYS A 1 108 ? -14.601 8.091 -0.050 1.00 81.50 108 CYS A C 1
ATOM 892 O O . CYS A 1 108 ? -15.508 8.059 0.780 1.00 81.50 108 CYS A O 1
ATOM 894 N N . GLU A 1 109 ? -14.401 7.097 -0.917 1.00 80.50 109 GLU A N 1
ATOM 895 C CA . GLU A 1 109 ? -15.266 5.908 -1.012 1.00 80.50 109 GLU A CA 1
ATOM 896 C C . GLU A 1 109 ? -14.577 4.615 -0.540 1.00 80.50 109 GLU A C 1
ATOM 898 O O . GLU A 1 109 ? -15.235 3.595 -0.326 1.00 80.50 109 GLU A O 1
ATOM 903 N N . SER A 1 110 ? -13.249 4.628 -0.391 1.00 80.44 110 SER A N 1
ATOM 904 C CA . SER A 1 110 ? -12.455 3.445 -0.042 1.00 80.44 110 SER A CA 1
ATOM 905 C C . SER A 1 110 ? -11.739 3.634 1.290 1.00 80.44 110 SER A C 1
ATOM 907 O O . SER A 1 110 ? -11.055 4.633 1.501 1.00 80.44 110 SER A O 1
ATOM 909 N N . PHE A 1 111 ? -11.854 2.644 2.176 1.00 80.50 111 PHE A N 1
ATOM 910 C CA . PHE A 1 111 ? -11.373 2.737 3.554 1.00 80.50 111 PHE A CA 1
ATOM 911 C C . PHE A 1 111 ? -10.552 1.510 3.963 1.00 80.50 111 PHE A C 1
ATOM 913 O O . PHE A 1 111 ? -10.786 0.403 3.480 1.00 80.50 111 PHE A O 1
ATOM 920 N N . ALA A 1 112 ? -9.616 1.692 4.892 1.00 79.88 112 ALA A N 1
ATOM 921 C CA . ALA A 1 112 ? -8.848 0.615 5.506 1.00 79.88 112 ALA A CA 1
ATOM 922 C C . ALA A 1 112 ? -8.694 0.829 7.020 1.00 79.88 112 ALA A C 1
ATOM 924 O O . ALA A 1 112 ? -8.507 1.948 7.489 1.00 79.88 112 ALA A O 1
ATOM 925 N N . LEU A 1 113 ? -8.730 -0.256 7.790 1.00 78.31 113 LEU A N 1
ATOM 926 C CA . LEU A 1 113 ? -8.370 -0.249 9.208 1.00 78.31 113 LEU A CA 1
ATOM 927 C C . LEU A 1 113 ? -7.072 -1.026 9.374 1.00 78.31 113 LEU A C 1
ATOM 929 O O . LEU A 1 113 ? -6.966 -2.160 8.904 1.00 78.31 113 LEU A O 1
ATOM 933 N N . LEU A 1 114 ? -6.089 -0.408 10.018 1.00 80.06 114 LEU A N 1
ATOM 934 C CA . LEU A 1 114 ? -4.765 -0.981 10.191 1.00 80.06 114 LEU A CA 1
ATOM 935 C C . LEU A 1 114 ? -4.530 -1.307 11.668 1.00 80.06 114 LEU A C 1
ATOM 937 O O . LEU A 1 114 ? -4.679 -0.456 12.545 1.00 80.06 114 LEU A O 1
ATOM 941 N N . PHE A 1 115 ? -4.145 -2.553 11.924 1.00 76.06 115 PHE A N 1
ATOM 942 C CA . PHE A 1 115 ? -3.831 -3.081 13.253 1.00 76.06 115 PHE A CA 1
ATOM 943 C C . PHE A 1 115 ? -2.373 -3.581 13.303 1.00 76.06 115 PHE A C 1
ATOM 945 O O . PHE A 1 115 ? -2.082 -4.614 13.899 1.00 76.06 115 PHE A O 1
ATOM 952 N N . ASP A 1 116 ? -1.472 -2.885 12.604 1.00 74.69 116 ASP A N 1
ATOM 953 C CA . ASP A 1 116 ? -0.030 -3.152 12.575 1.00 74.69 116 ASP A CA 1
ATOM 954 C C . ASP A 1 116 ? 0.703 -2.501 13.757 1.00 74.69 116 ASP A C 1
ATOM 956 O O . ASP A 1 116 ? 0.297 -1.438 14.227 1.00 74.69 116 ASP A O 1
ATOM 960 N N . ASP A 1 117 ? 1.805 -3.111 14.202 1.00 72.38 117 ASP A N 1
ATOM 961 C CA . ASP A 1 117 ? 2.676 -2.600 15.273 1.00 72.38 117 ASP A CA 1
ATOM 962 C C . ASP A 1 117 ? 1.903 -2.207 16.546 1.00 72.38 117 ASP A C 1
ATOM 964 O O . ASP A 1 117 ? 2.007 -1.088 17.054 1.00 72.38 117 ASP A O 1
ATOM 968 N N . ILE A 1 118 ? 1.082 -3.142 17.029 1.00 74.38 118 ILE A N 1
ATOM 969 C CA . ILE A 1 118 ? 0.325 -3.032 18.279 1.00 74.38 118 ILE A CA 1
ATOM 970 C C . ILE A 1 118 ? 0.870 -4.013 19.311 1.00 74.38 118 ILE A C 1
ATOM 972 O O . ILE A 1 118 ? 1.362 -5.093 18.965 1.00 74.38 118 ILE A O 1
ATOM 976 N N . GLU A 1 119 ? 0.765 -3.653 20.586 1.00 69.38 119 GLU A N 1
ATOM 977 C CA . GLU A 1 119 ? 1.111 -4.571 21.664 1.00 69.38 119 GLU A CA 1
ATOM 978 C C . GLU A 1 119 ? 0.178 -5.790 21.647 1.00 69.38 119 GLU A C 1
ATOM 980 O O . GLU A 1 119 ? -1.011 -5.700 21.340 1.00 69.38 119 GLU A O 1
ATOM 985 N N . CYS A 1 120 ? 0.730 -6.960 21.971 1.00 64.00 120 CYS A N 1
ATOM 986 C CA . CYS A 1 120 ? -0.043 -8.201 22.075 1.00 64.00 120 CYS A CA 1
ATOM 987 C C . CYS A 1 120 ? -0.769 -8.337 23.425 1.00 64.00 120 CYS A C 1
ATOM 989 O O . CYS A 1 120 ? -1.396 -9.365 23.691 1.00 64.00 120 CYS A O 1
ATOM 991 N N . GLU A 1 121 ? -0.663 -7.332 24.296 1.00 65.38 121 GLU A N 1
ATOM 992 C CA . GLU A 1 121 ? -1.330 -7.313 25.590 1.00 65.38 121 GLU A CA 1
ATOM 993 C C . GLU A 1 121 ? -2.672 -6.589 25.496 1.00 65.38 121 GLU A C 1
ATOM 995 O O . GLU A 1 121 ? -2.786 -5.495 24.953 1.00 65.38 121 GLU A O 1
ATOM 1000 N N . MET A 1 122 ? -3.716 -7.221 26.034 1.00 64.75 122 MET A N 1
ATOM 1001 C CA . MET A 1 122 ? -5.023 -6.582 26.149 1.00 64.75 122 MET A CA 1
ATOM 1002 C C . MET A 1 122 ? -5.022 -5.557 27.282 1.00 64.75 122 MET A C 1
ATOM 1004 O O . MET A 1 122 ? -4.464 -5.775 28.356 1.00 64.75 122 MET A O 1
ATOM 1008 N N . ASN A 1 123 ? -5.766 -4.486 27.074 1.00 70.44 123 ASN A N 1
ATOM 1009 C CA . ASN A 1 123 ? -6.157 -3.521 28.086 1.00 70.44 123 ASN A CA 1
ATOM 1010 C C . ASN A 1 123 ? -6.954 -4.242 29.195 1.00 70.44 123 ASN A C 1
ATOM 1012 O O . ASN A 1 123 ? -7.741 -5.149 28.918 1.00 70.44 123 ASN A O 1
ATOM 1016 N N . GLU A 1 124 ? -6.802 -3.820 30.455 1.00 74.25 124 GLU A N 1
ATOM 1017 C CA . GLU A 1 124 ? -7.461 -4.459 31.613 1.00 74.25 124 GLU A CA 1
ATOM 1018 C C . GLU A 1 124 ? -8.988 -4.557 31.463 1.00 74.25 124 GLU A C 1
ATOM 1020 O O . GLU A 1 124 ? -9.606 -5.544 31.859 1.00 74.25 124 GLU A O 1
ATOM 1025 N N . THR A 1 125 ? -9.606 -3.562 30.822 1.00 73.44 125 THR A N 1
ATOM 1026 C CA . THR A 1 125 ? -11.045 -3.552 30.525 1.00 73.44 125 THR A CA 1
ATOM 1027 C C . THR A 1 125 ? -11.448 -4.660 29.548 1.00 73.44 125 THR A C 1
ATOM 1029 O O . THR A 1 125 ? -12.469 -5.317 29.745 1.00 73.44 125 THR A O 1
ATOM 1032 N N . ASP A 1 126 ? -10.629 -4.922 28.530 1.00 70.88 126 ASP A N 1
ATOM 1033 C CA . ASP A 1 126 ? -10.889 -5.977 27.551 1.00 70.88 126 ASP A CA 1
ATOM 1034 C C . ASP A 1 126 ? -10.510 -7.363 28.105 1.00 70.88 126 ASP A C 1
ATOM 1036 O O . ASP A 1 126 ? -11.216 -8.333 27.827 1.00 70.88 126 ASP A O 1
ATOM 1040 N N . LYS A 1 127 ? -9.510 -7.459 28.998 1.00 69.81 127 LYS A N 1
ATOM 1041 C CA . LYS A 1 127 ? -9.189 -8.695 29.749 1.00 69.81 127 LYS A CA 1
ATOM 1042 C C . LYS A 1 127 ? -10.371 -9.210 30.575 1.00 69.81 127 LYS A C 1
ATOM 1044 O O . LYS A 1 127 ? -10.547 -10.417 30.705 1.00 69.81 127 LYS A O 1
ATOM 1049 N N . GLN A 1 128 ? -11.198 -8.317 31.122 1.00 72.62 128 GLN A N 1
ATOM 1050 C CA . GLN A 1 128 ? -12.389 -8.707 31.891 1.00 72.62 128 GLN A CA 1
ATOM 1051 C C . GLN A 1 128 ? -13.519 -9.258 31.008 1.00 72.62 128 GLN A C 1
ATOM 1053 O O . GLN A 1 128 ? -14.416 -9.942 31.503 1.00 72.62 128 GLN A O 1
ATOM 1058 N N . ARG A 1 129 ? -13.502 -8.953 29.705 1.00 66.12 129 ARG A N 1
ATOM 1059 C CA . ARG A 1 129 ? -14.582 -9.285 28.766 1.00 66.12 129 ARG A CA 1
ATOM 1060 C C . ARG A 1 129 ? -14.221 -10.421 27.811 1.00 66.12 129 ARG A C 1
ATOM 1062 O O . ARG A 1 129 ? -15.116 -11.156 27.396 1.00 66.12 129 ARG A O 1
ATOM 1069 N N . PHE A 1 130 ? -12.943 -10.573 27.470 1.00 65.94 130 PHE A N 1
ATOM 1070 C CA . PHE A 1 130 ? -12.456 -11.538 26.490 1.00 65.94 130 PHE A CA 1
ATOM 1071 C C . PHE A 1 130 ? -11.490 -12.538 27.122 1.00 65.94 130 PHE A C 1
ATOM 1073 O O . PHE A 1 130 ? -10.585 -12.182 27.867 1.00 65.94 130 PHE A O 1
ATOM 1080 N N . SER A 1 131 ? -11.658 -13.814 26.773 1.00 66.94 131 SER A N 1
ATOM 1081 C CA . SER A 1 131 ? -10.844 -14.914 27.300 1.00 66.94 131 SER A CA 1
ATOM 1082 C C . SER A 1 131 ? -9.424 -14.978 26.723 1.00 66.94 131 SER A C 1
ATOM 1084 O O . SER A 1 131 ? -8.586 -15.699 27.256 1.00 66.94 131 SER A O 1
ATOM 1086 N N . SER A 1 132 ? -9.140 -14.269 25.624 1.00 65.25 132 SER A N 1
ATOM 1087 C CA . SER A 1 132 ? -7.812 -14.214 24.999 1.00 65.25 132 SER A CA 1
ATOM 1088 C C . SER A 1 132 ? -7.655 -12.990 24.091 1.00 65.25 132 SER A C 1
ATOM 1090 O O . SER A 1 132 ? -8.645 -12.457 23.588 1.00 65.25 132 SER A O 1
ATOM 1092 N N . PHE A 1 133 ? -6.407 -12.599 23.811 1.00 61.50 133 PHE A N 1
ATOM 1093 C CA . PHE A 1 133 ? -6.088 -11.538 22.844 1.00 61.50 133 PHE A CA 1
ATOM 1094 C C . PHE A 1 133 ? -6.612 -11.861 21.438 1.00 61.50 133 PHE A C 1
ATOM 1096 O O . PHE A 1 133 ? -7.117 -10.984 20.746 1.00 61.50 133 PHE A O 1
ATOM 1103 N N . VAL A 1 134 ? -6.606 -13.141 21.051 1.00 60.56 134 VAL A N 1
ATOM 1104 C CA . VAL A 1 134 ? -7.214 -13.602 19.794 1.00 60.56 134 VAL A CA 1
ATOM 1105 C C . VAL A 1 134 ? -8.725 -13.346 19.791 1.00 60.56 134 VAL A C 1
ATOM 1107 O O . VAL A 1 134 ? -9.264 -12.903 18.784 1.00 60.56 134 VAL A O 1
ATOM 1110 N N . ALA A 1 135 ? -9.422 -13.546 20.915 1.00 59.75 135 ALA A N 1
ATOM 1111 C CA . ALA A 1 135 ? -10.848 -13.228 21.022 1.00 59.75 135 ALA A CA 1
ATOM 1112 C C . ALA A 1 135 ? -11.125 -11.710 20.957 1.00 59.75 135 ALA A C 1
ATOM 1114 O O . ALA A 1 135 ? -12.125 -11.302 20.366 1.00 59.75 135 ALA A O 1
ATOM 1115 N N . ALA A 1 136 ? -10.229 -10.871 21.486 1.00 58.47 136 ALA A N 1
ATOM 1116 C CA . ALA A 1 136 ? -10.298 -9.418 21.309 1.00 58.47 136 ALA A CA 1
ATOM 1117 C C . ALA A 1 136 ? -10.002 -8.995 19.857 1.00 58.47 136 ALA A C 1
ATOM 1119 O O . ALA A 1 136 ? -10.728 -8.172 19.309 1.00 58.47 136 ALA A O 1
ATOM 1120 N N . GLN A 1 137 ? -9.045 -9.631 19.173 1.00 58.59 137 GLN A N 1
ATOM 1121 C CA . GLN A 1 137 ? -8.821 -9.441 17.733 1.00 58.59 137 GLN A CA 1
ATOM 1122 C C . GLN A 1 137 ? -10.017 -9.899 16.886 1.00 58.59 137 GLN A C 1
ATOM 1124 O O . GLN A 1 137 ? -10.355 -9.265 15.889 1.00 58.59 137 GLN A O 1
ATOM 1129 N N . VAL A 1 138 ? -10.729 -10.952 17.298 1.00 55.88 138 VAL A N 1
ATOM 1130 C CA . VAL A 1 138 ? -12.024 -11.325 16.704 1.00 55.88 138 VAL A CA 1
ATOM 1131 C C . VAL A 1 138 ? -13.071 -10.229 16.949 1.00 55.88 138 VAL A C 1
ATOM 1133 O O . VAL A 1 138 ? -13.928 -10.000 16.094 1.00 55.88 138 VAL A O 1
ATOM 1136 N N . ARG A 1 139 ? -12.989 -9.464 18.048 1.00 58.94 139 ARG A N 1
ATOM 1137 C CA . ARG A 1 139 ? -13.780 -8.234 18.197 1.00 58.94 139 ARG A CA 1
ATOM 1138 C C . ARG A 1 139 ? -13.262 -7.107 17.306 1.00 58.94 139 ARG A C 1
ATOM 1140 O O . ARG A 1 139 ? -14.123 -6.406 16.795 1.00 58.94 139 ARG A O 1
ATOM 1147 N N . SER A 1 140 ? -11.965 -6.966 17.009 1.00 57.66 140 SER A N 1
ATOM 1148 C CA . SER A 1 140 ? -11.492 -6.087 15.918 1.00 57.66 140 SER A CA 1
ATOM 1149 C C . SER A 1 140 ? -12.130 -6.488 14.590 1.00 57.66 140 SER A C 1
ATOM 1151 O O . SER A 1 140 ? -12.564 -5.617 13.845 1.00 57.66 140 SER A O 1
ATOM 1153 N N . VAL A 1 141 ? -12.280 -7.792 14.317 1.00 60.94 141 VAL A N 1
ATOM 1154 C CA . VAL A 1 141 ? -13.034 -8.306 13.159 1.00 60.94 141 VAL A CA 1
ATOM 1155 C C . VAL A 1 141 ? -14.516 -7.933 13.254 1.00 60.94 141 VAL A C 1
ATOM 1157 O O . VAL A 1 141 ? -15.090 -7.532 12.252 1.00 60.94 141 VAL A O 1
ATOM 1160 N N . PHE A 1 142 ? -15.143 -7.971 14.431 1.00 63.12 142 PHE A N 1
ATOM 1161 C CA . PHE A 1 142 ? -16.523 -7.494 14.598 1.00 63.12 142 PHE A CA 1
ATOM 1162 C C . PHE A 1 142 ? -16.644 -5.976 14.424 1.00 63.12 142 PHE A C 1
ATOM 1164 O O . PHE A 1 142 ? -17.558 -5.533 13.749 1.00 63.12 142 PHE A O 1
ATOM 1171 N N . VAL A 1 143 ? -15.733 -5.175 14.989 1.00 65.69 143 VAL A N 1
ATOM 1172 C CA . VAL A 1 143 ? -15.654 -3.718 14.784 1.00 65.69 143 VAL A CA 1
ATOM 1173 C C . VAL A 1 143 ? -15.528 -3.435 13.289 1.00 65.69 143 VAL A C 1
ATOM 1175 O O . VAL A 1 143 ? -16.289 -2.654 12.733 1.00 65.69 143 VAL A O 1
ATOM 1178 N N . THR A 1 144 ? -14.618 -4.147 12.630 1.00 67.12 144 THR A N 1
ATOM 1179 C CA . THR A 1 144 ? -14.403 -4.102 11.185 1.00 67.12 144 THR A CA 1
ATOM 1180 C C . THR A 1 144 ? -15.687 -4.478 10.435 1.00 67.12 144 THR A C 1
ATOM 1182 O O . THR A 1 144 ? -16.089 -3.748 9.540 1.00 67.12 144 THR A O 1
ATOM 1185 N N . ASN A 1 145 ? -16.393 -5.541 10.829 1.00 70.00 145 ASN A N 1
ATOM 1186 C CA . ASN A 1 145 ? -17.654 -5.957 10.207 1.00 70.00 145 ASN A CA 1
ATOM 1187 C C . ASN A 1 145 ? -18.793 -4.948 10.438 1.00 70.00 145 ASN A C 1
ATOM 1189 O O . ASN A 1 145 ? -19.565 -4.686 9.523 1.00 70.00 145 ASN A O 1
ATOM 1193 N N . GLU A 1 146 ? -18.901 -4.358 11.629 1.00 73.56 146 GLU A N 1
ATOM 1194 C CA . GLU A 1 146 ? -19.899 -3.324 11.921 1.00 73.56 146 GLU A CA 1
ATOM 1195 C C . GLU A 1 146 ? -19.644 -2.054 11.122 1.00 73.56 146 GLU A C 1
ATOM 1197 O O . GLU A 1 146 ? -20.584 -1.464 10.598 1.00 73.56 146 GLU A O 1
ATOM 1202 N N . ILE A 1 147 ? -18.383 -1.633 11.011 1.00 72.25 147 ILE A N 1
ATOM 1203 C CA . ILE A 1 147 ? -18.000 -0.491 10.180 1.00 72.25 147 ILE A CA 1
ATOM 1204 C C . ILE A 1 147 ? -18.242 -0.820 8.705 1.00 72.25 147 ILE A C 1
ATOM 1206 O O . ILE A 1 147 ? -18.759 0.019 7.974 1.00 72.25 147 ILE A O 1
ATOM 1210 N N . TYR A 1 148 ? -17.924 -2.041 8.273 1.00 70.25 148 TYR A N 1
ATOM 1211 C CA . TYR A 1 148 ? -18.173 -2.514 6.915 1.00 70.25 148 TYR A CA 1
ATOM 1212 C C . TYR A 1 148 ? -19.663 -2.442 6.563 1.00 70.25 148 TYR A C 1
ATOM 1214 O O . TYR A 1 148 ? -20.016 -1.851 5.549 1.00 70.25 148 TYR A O 1
ATOM 1222 N N . GLU A 1 149 ? -20.557 -2.964 7.404 1.00 76.88 149 GLU A N 1
ATOM 1223 C CA . GLU A 1 149 ? -22.003 -2.863 7.160 1.00 76.88 149 GLU A CA 1
ATOM 1224 C C . GLU A 1 149 ? -22.498 -1.407 7.256 1.00 76.88 149 GLU A C 1
ATOM 1226 O O . GLU A 1 149 ? -23.260 -0.960 6.401 1.00 76.88 149 GLU A O 1
ATOM 1231 N N . TYR A 1 150 ? -22.015 -0.630 8.233 1.00 77.75 150 TYR A N 1
ATOM 1232 C CA . TYR A 1 150 ? -22.398 0.777 8.424 1.00 77.75 150 TYR A CA 1
ATOM 1233 C C . TYR A 1 150 ? -22.038 1.669 7.228 1.00 77.75 150 TYR A C 1
ATOM 1235 O O . TYR A 1 150 ? -22.827 2.520 6.818 1.00 77.75 150 TYR A O 1
ATOM 1243 N N . LEU A 1 151 ? -20.863 1.457 6.636 1.00 72.81 151 LEU A N 1
ATOM 1244 C CA . LEU A 1 151 ? -20.402 2.197 5.463 1.00 72.81 151 LEU A CA 1
ATOM 1245 C C . LEU A 1 151 ? -21.043 1.711 4.149 1.00 72.81 151 LEU A C 1
ATOM 1247 O O . LEU A 1 151 ? -20.681 2.208 3.085 1.00 72.81 151 LEU A O 1
ATOM 1251 N N . GLY A 1 152 ? -21.985 0.761 4.195 1.00 73.12 152 GLY A N 1
ATOM 1252 C CA . GLY A 1 152 ? -22.645 0.229 3.002 1.00 73.12 152 GLY A CA 1
ATOM 1253 C C . GLY A 1 152 ? -21.794 -0.785 2.236 1.00 73.12 152 GLY A C 1
ATOM 1254 O O . GLY A 1 152 ? -21.870 -0.850 1.012 1.00 73.12 152 GLY A O 1
ATOM 1255 N N . ARG A 1 153 ? -20.997 -1.586 2.955 1.00 70.81 153 ARG A N 1
ATOM 1256 C CA . ARG A 1 153 ? -20.119 -2.649 2.430 1.00 70.81 153 ARG A CA 1
ATOM 1257 C C . ARG A 1 153 ? -18.987 -2.138 1.520 1.00 70.81 153 ARG A C 1
ATOM 1259 O O . ARG A 1 153 ? -18.835 -2.628 0.397 1.00 70.81 153 ARG A O 1
ATOM 1266 N N . PRO A 1 154 ? -18.160 -1.177 1.982 1.00 65.56 154 PRO A N 1
ATOM 1267 C CA . PRO A 1 154 ? -17.027 -0.660 1.218 1.00 65.56 154 PRO A CA 1
ATOM 1268 C C . PRO A 1 154 ? -15.920 -1.715 1.088 1.00 65.56 154 PRO A C 1
ATOM 1270 O O . PRO A 1 154 ? -15.897 -2.714 1.798 1.00 65.56 154 PRO A O 1
ATOM 1273 N N . ARG A 1 155 ? -14.939 -1.511 0.207 1.00 62.53 155 ARG A N 1
ATOM 1274 C CA . ARG A 1 155 ? -13.834 -2.476 0.050 1.00 62.53 155 ARG A CA 1
ATOM 1275 C C . ARG A 1 155 ? -12.889 -2.433 1.251 1.00 62.53 155 ARG A C 1
ATOM 1277 O O . ARG A 1 155 ? -12.249 -1.413 1.465 1.00 62.53 155 ARG A O 1
ATOM 1284 N N . PHE A 1 156 ? -12.763 -3.544 1.977 1.00 63.69 156 PHE A N 1
ATOM 1285 C CA . PHE A 1 156 ? -11.795 -3.718 3.065 1.00 63.69 156 PHE A CA 1
ATOM 1286 C C . PHE A 1 156 ? -10.668 -4.665 2.657 1.00 63.69 156 PHE A C 1
ATOM 1288 O O . PHE A 1 156 ? -10.902 -5.701 2.030 1.00 63.69 156 PHE A O 1
ATOM 1295 N N . PHE A 1 157 ? -9.443 -4.324 3.050 1.00 64.00 157 PHE A N 1
ATOM 1296 C CA . PHE A 1 157 ? -8.242 -5.041 2.637 1.00 64.00 157 PHE A CA 1
ATOM 1297 C C . PHE A 1 157 ? -7.551 -5.732 3.814 1.00 64.00 157 PHE A C 1
ATOM 1299 O O . PHE A 1 157 ? -7.467 -5.186 4.910 1.00 64.00 157 PHE A O 1
ATOM 1306 N N . PHE A 1 158 ? -7.040 -6.941 3.568 1.00 65.38 158 PHE A N 1
ATOM 1307 C CA . PHE A 1 158 ? -6.096 -7.624 4.452 1.00 65.38 158 PHE A CA 1
ATOM 1308 C C . PHE A 1 158 ? -4.731 -7.642 3.765 1.00 65.38 158 PHE A C 1
ATOM 1310 O O . PHE A 1 158 ? -4.627 -8.161 2.647 1.00 65.38 158 PHE A O 1
ATOM 1317 N N . CYS A 1 159 ? -3.724 -7.068 4.432 1.00 71.56 159 CYS A N 1
ATOM 1318 C CA . CYS A 1 159 ? -2.483 -6.654 3.787 1.00 71.56 159 CYS A CA 1
ATOM 1319 C C . CYS A 1 159 ? -1.218 -7.324 4.351 1.00 71.56 159 CYS A C 1
ATOM 1321 O O . CYS A 1 159 ? -0.486 -6.684 5.105 1.00 71.56 159 CYS A O 1
ATOM 1323 N N . PRO A 1 160 ? -0.927 -8.600 4.027 1.00 79.38 160 PRO A N 1
ATOM 1324 C CA . PRO A 1 160 ? 0.310 -9.235 4.467 1.00 79.38 160 PRO A CA 1
ATOM 1325 C C . PRO A 1 160 ? 1.529 -8.660 3.730 1.00 79.38 160 PRO A C 1
ATOM 1327 O O . PRO A 1 160 ? 1.445 -8.273 2.563 1.00 79.38 160 PRO A O 1
ATOM 1330 N N . THR A 1 161 ? 2.685 -8.678 4.399 1.00 83.25 161 THR A N 1
ATOM 1331 C CA . THR A 1 161 ? 3.968 -8.163 3.879 1.00 83.25 161 THR A CA 1
ATOM 1332 C C . THR A 1 161 ? 4.878 -9.235 3.265 1.00 83.25 161 THR A C 1
ATOM 1334 O O . THR A 1 161 ? 6.018 -8.976 2.865 1.00 83.25 161 THR A O 1
ATOM 1337 N N . GLY A 1 162 ? 4.354 -10.458 3.149 1.00 86.38 162 GLY A N 1
ATOM 1338 C CA . GLY A 1 162 ? 5.086 -11.659 2.757 1.00 86.38 162 GLY A CA 1
ATOM 1339 C C . GLY A 1 162 ? 5.667 -12.407 3.966 1.00 86.38 162 GLY A C 1
ATOM 1340 O O . GLY A 1 162 ? 5.192 -12.225 5.088 1.00 86.38 162 GLY A O 1
ATOM 1341 N N . PRO A 1 163 ? 6.698 -13.251 3.767 1.00 84.44 163 PRO A N 1
ATOM 1342 C CA . PRO A 1 163 ? 7.287 -14.048 4.847 1.00 84.44 163 PRO A CA 1
ATOM 1343 C C . PRO A 1 163 ? 7.937 -13.229 5.973 1.00 84.44 163 PRO A C 1
ATOM 1345 O O . PRO A 1 163 ? 8.198 -13.762 7.050 1.00 84.44 163 PRO A O 1
ATOM 1348 N N . ARG A 1 164 ? 8.283 -11.964 5.709 1.00 89.50 164 ARG A N 1
ATOM 1349 C CA . ARG A 1 164 ? 8.895 -11.024 6.659 1.00 89.50 164 ARG A CA 1
ATOM 1350 C C . ARG A 1 164 ? 8.334 -9.623 6.432 1.00 89.50 164 ARG A C 1
ATOM 1352 O O . ARG A 1 164 ? 7.863 -9.332 5.339 1.00 89.50 164 ARG A O 1
ATOM 1359 N N . VAL A 1 165 ? 8.514 -8.730 7.411 1.00 85.88 165 VAL A N 1
ATOM 1360 C CA . VAL A 1 165 ? 8.186 -7.297 7.262 1.00 85.88 165 VAL A CA 1
ATOM 1361 C C . VAL A 1 165 ? 8.833 -6.716 6.002 1.00 85.88 165 VAL A C 1
ATOM 1363 O O . VAL A 1 165 ? 8.152 -6.071 5.213 1.00 85.88 165 VAL A O 1
ATOM 1366 N N . ILE A 1 166 ? 10.119 -7.012 5.778 1.00 89.00 166 ILE A N 1
ATOM 1367 C CA . ILE A 1 166 ? 10.844 -6.712 4.537 1.00 89.00 166 ILE A CA 1
ATOM 1368 C C . ILE A 1 166 ? 11.183 -8.038 3.858 1.00 89.00 166 ILE A C 1
ATOM 1370 O O . ILE A 1 166 ? 12.172 -8.707 4.180 1.00 89.00 166 ILE A O 1
ATOM 1374 N N . SER A 1 167 ? 10.324 -8.450 2.932 1.00 90.00 167 SER A N 1
ATOM 1375 C CA . SER A 1 167 ? 10.478 -9.710 2.210 1.00 90.00 167 SER A CA 1
ATOM 1376 C C . SER A 1 167 ? 11.460 -9.559 1.049 1.00 90.00 167 SER A C 1
ATOM 1378 O O . SER A 1 167 ? 11.238 -8.769 0.133 1.00 90.00 167 SER A O 1
ATOM 1380 N N . ARG A 1 168 ? 12.542 -10.350 1.037 1.00 91.62 168 ARG A N 1
ATOM 1381 C CA . ARG A 1 168 ? 13.442 -10.421 -0.132 1.00 91.62 168 ARG A CA 1
ATOM 1382 C C . ARG A 1 168 ? 12.759 -11.100 -1.320 1.00 91.62 168 ARG A C 1
ATOM 1384 O O . ARG A 1 168 ? 12.954 -10.680 -2.451 1.00 91.62 168 ARG A O 1
ATOM 1391 N N . HIS A 1 169 ? 11.953 -12.122 -1.042 1.00 93.75 169 HIS A N 1
ATOM 1392 C CA . HIS A 1 169 ? 11.158 -12.830 -2.036 1.00 93.75 169 HIS A CA 1
ATOM 1393 C C . HIS A 1 169 ? 9.751 -13.065 -1.491 1.00 93.75 169 HIS A C 1
ATOM 1395 O O . HIS A 1 169 ? 9.599 -13.410 -0.317 1.00 93.75 169 HIS A O 1
ATOM 1401 N N . ILE A 1 170 ? 8.745 -12.907 -2.348 1.00 93.81 170 ILE A N 1
ATOM 1402 C CA . ILE A 1 170 ? 7.362 -13.311 -2.087 1.00 93.81 170 ILE A CA 1
ATOM 1403 C C . ILE A 1 170 ? 6.994 -14.295 -3.194 1.00 93.81 170 ILE A C 1
ATOM 1405 O O . ILE A 1 170 ? 6.834 -13.902 -4.349 1.00 93.81 170 ILE A O 1
ATOM 1409 N N . THR A 1 171 ? 6.934 -15.582 -2.853 1.00 95.19 171 THR A N 1
ATOM 1410 C CA . THR A 1 171 ? 6.688 -16.648 -3.831 1.00 95.19 171 THR A CA 1
ATOM 1411 C C . THR A 1 171 ? 5.196 -16.930 -3.996 1.00 95.19 171 THR A C 1
ATOM 1413 O O . THR A 1 171 ? 4.380 -16.587 -3.135 1.00 95.19 171 THR A O 1
ATOM 1416 N N . VAL A 1 172 ? 4.845 -17.576 -5.109 1.00 94.88 172 VAL A N 1
ATOM 1417 C CA . VAL A 1 172 ? 3.472 -18.007 -5.411 1.00 94.88 172 VAL A CA 1
ATOM 1418 C C . VAL A 1 172 ? 2.972 -18.982 -4.345 1.00 94.88 172 VAL A C 1
ATOM 1420 O O . VAL A 1 172 ? 1.870 -18.810 -3.831 1.00 94.88 172 VAL A O 1
ATOM 1423 N N . GLU A 1 173 ? 3.807 -19.935 -3.931 1.00 94.81 173 GLU A N 1
ATOM 1424 C CA . GLU A 1 173 ? 3.458 -20.955 -2.936 1.00 94.81 173 GLU A CA 1
ATOM 1425 C C . GLU A 1 173 ? 3.155 -20.325 -1.573 1.00 94.81 173 GLU A C 1
ATOM 1427 O O . GLU A 1 173 ? 2.213 -20.722 -0.886 1.00 94.81 173 GLU A O 1
ATOM 1432 N N . HIS A 1 174 ? 3.928 -19.305 -1.181 1.00 91.94 174 HIS A N 1
ATOM 1433 C CA . HIS A 1 174 ? 3.679 -18.585 0.063 1.00 91.94 174 HIS A CA 1
ATOM 1434 C C . HIS A 1 174 ? 2.327 -17.866 0.029 1.00 91.94 174 HIS A C 1
ATOM 1436 O O . HIS A 1 174 ? 1.542 -17.989 0.968 1.00 91.94 174 HIS A O 1
ATOM 1442 N N . VAL A 1 175 ? 2.030 -17.146 -1.057 1.00 90.56 175 VAL A N 1
ATOM 1443 C CA . VAL A 1 175 ? 0.749 -16.441 -1.195 1.00 90.56 175 VAL A CA 1
ATOM 1444 C C . VAL A 1 175 ? -0.425 -17.414 -1.243 1.00 90.56 175 VAL A C 1
ATOM 1446 O O . VAL A 1 175 ? -1.435 -17.146 -0.601 1.00 90.56 175 VAL A O 1
ATOM 1449 N N . GLN A 1 176 ? -0.292 -18.556 -1.920 1.00 92.06 176 GLN A N 1
ATOM 1450 C CA . GLN A 1 176 ? -1.318 -19.603 -1.934 1.00 92.06 176 GLN A CA 1
ATOM 1451 C C . GLN A 1 176 ? -1.564 -20.180 -0.533 1.00 92.06 176 GLN A C 1
ATOM 1453 O O . GLN A 1 176 ? -2.715 -20.349 -0.130 1.00 92.06 176 GLN A O 1
ATOM 1458 N N . SER A 1 177 ? -0.501 -20.412 0.245 1.00 90.12 177 SER A N 1
ATOM 1459 C CA . SER A 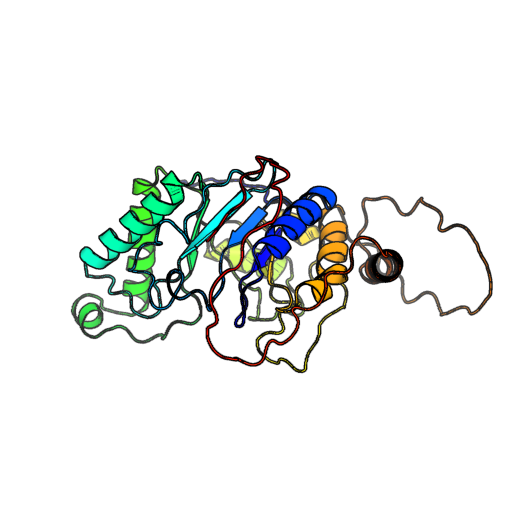1 177 ? -0.613 -20.836 1.645 1.00 90.12 177 SER A CA 1
ATOM 1460 C C . SER A 1 177 ? -1.374 -19.804 2.482 1.00 90.12 177 SER A C 1
ATOM 1462 O O . SER A 1 177 ? -2.357 -20.147 3.138 1.00 90.12 177 SER A O 1
ATOM 1464 N N . VAL A 1 178 ? -1.017 -18.519 2.379 1.00 84.56 178 VAL A N 1
ATOM 1465 C CA . VAL A 1 178 ? -1.740 -17.439 3.069 1.00 84.56 178 VAL A CA 1
ATOM 1466 C C . VAL A 1 178 ? -3.202 -17.388 2.621 1.00 84.56 178 VAL A C 1
ATOM 1468 O O . VAL A 1 178 ? -4.093 -17.375 3.469 1.00 84.56 178 VAL A O 1
ATOM 1471 N N . ALA A 1 179 ? -3.462 -17.422 1.312 1.00 85.56 179 ALA A N 1
ATOM 1472 C CA . ALA A 1 179 ? -4.801 -17.391 0.730 1.00 85.56 179 ALA A CA 1
ATOM 1473 C C . ALA A 1 179 ? -5.681 -18.555 1.212 1.00 85.56 179 ALA A C 1
ATOM 1475 O O . ALA A 1 179 ? -6.876 -18.356 1.430 1.00 85.56 179 ALA A O 1
ATOM 1476 N N . SER A 1 180 ? -5.097 -19.738 1.437 1.00 86.44 180 SER A N 1
ATOM 1477 C CA . SER A 1 180 ? -5.802 -20.907 1.980 1.00 86.44 180 SER A CA 1
ATOM 1478 C C . SER A 1 180 ? -6.252 -20.726 3.433 1.00 86.44 180 SER A C 1
ATOM 1480 O O . SER A 1 180 ? -7.252 -21.308 3.838 1.00 86.44 180 SER A O 1
ATOM 1482 N N . VAL A 1 181 ? -5.556 -19.887 4.204 1.00 79.69 181 VAL A N 1
ATOM 1483 C CA . VAL A 1 181 ? -5.909 -19.577 5.596 1.00 79.69 181 VAL A CA 1
ATOM 1484 C C . VAL A 1 181 ? -6.921 -18.436 5.658 1.00 79.69 181 VAL A C 1
ATOM 1486 O O . VAL A 1 181 ? -7.908 -18.521 6.383 1.00 79.69 181 VAL A O 1
ATOM 1489 N N . ILE A 1 182 ? -6.706 -17.365 4.884 1.00 77.00 182 ILE A N 1
ATOM 1490 C CA . ILE A 1 182 ? -7.585 -16.180 4.894 1.00 77.00 182 ILE A CA 1
ATOM 1491 C C . ILE A 1 182 ? -8.823 -16.327 3.992 1.00 77.00 182 ILE A C 1
ATOM 1493 O O . ILE A 1 182 ? -9.688 -15.444 3.982 1.00 77.00 182 ILE A O 1
ATOM 1497 N N . ILE A 1 183 ? -8.888 -17.425 3.227 1.00 80.81 183 ILE A N 1
ATOM 1498 C CA . ILE A 1 183 ? -9.964 -17.813 2.299 1.00 80.81 183 ILE A CA 1
ATOM 1499 C C . ILE A 1 183 ? -10.253 -16.716 1.255 1.00 80.81 183 ILE A C 1
ATOM 1501 O O . ILE A 1 183 ? -11.390 -16.458 0.871 1.00 80.81 183 ILE A O 1
ATOM 1505 N N . ARG A 1 184 ? -9.208 -16.013 0.803 1.00 82.94 184 ARG A N 1
ATOM 1506 C CA . ARG A 1 184 ? -9.275 -14.975 -0.243 1.00 82.94 184 ARG A CA 1
ATOM 1507 C C . ARG A 1 184 ? -7.883 -14.647 -0.780 1.00 82.94 184 ARG A C 1
ATOM 1509 O O . ARG A 1 184 ? -6.884 -14.926 -0.125 1.00 82.94 184 ARG A O 1
ATOM 1516 N N . LYS A 1 185 ? -7.812 -13.974 -1.930 1.00 85.12 185 LYS A N 1
ATOM 1517 C CA . LYS A 1 185 ? -6.542 -13.452 -2.458 1.00 85.12 185 LYS A CA 1
ATOM 1518 C C . LYS A 1 185 ? -6.073 -12.236 -1.643 1.00 85.12 185 LYS A C 1
ATOM 1520 O O . LYS A 1 185 ? -6.813 -11.247 -1.580 1.00 85.12 185 LYS A O 1
ATOM 1525 N N . PRO A 1 186 ? -4.876 -12.263 -1.035 1.00 84.81 186 PRO A N 1
ATOM 1526 C CA . PRO A 1 186 ? -4.384 -11.141 -0.241 1.00 84.81 186 PRO A CA 1
ATOM 1527 C C . PRO A 1 186 ? -4.043 -9.930 -1.120 1.00 84.81 186 PRO A C 1
ATOM 1529 O O . PRO A 1 186 ? -3.686 -10.084 -2.290 1.00 84.81 186 PRO A O 1
ATOM 1532 N N . LEU A 1 187 ? -4.132 -8.730 -0.544 1.00 87.38 187 LEU A N 1
ATOM 1533 C CA . LEU A 1 187 ? -3.556 -7.510 -1.112 1.00 87.38 187 LEU A CA 1
ATOM 1534 C C . LEU A 1 187 ? -2.159 -7.359 -0.514 1.00 87.38 187 LEU A C 1
ATOM 1536 O O . LEU A 1 187 ? -2.046 -7.191 0.685 1.00 87.38 187 LEU A O 1
ATOM 1540 N N . ILE A 1 188 ? -1.081 -7.453 -1.281 1.00 88.25 188 ILE A N 1
ATOM 1541 C CA . ILE A 1 188 ? 0.261 -7.410 -0.676 1.00 88.25 188 ILE A CA 1
ATOM 1542 C C . ILE A 1 188 ? 0.631 -5.977 -0.286 1.00 88.25 188 ILE A C 1
ATOM 1544 O O . ILE A 1 188 ? 0.469 -5.069 -1.097 1.00 88.25 188 ILE A O 1
ATOM 1548 N N . TRP A 1 189 ? 1.166 -5.787 0.923 1.00 88.62 189 TRP A N 1
ATOM 1549 C CA . TRP A 1 189 ? 1.851 -4.557 1.333 1.00 88.62 189 TRP A CA 1
ATOM 1550 C C . TRP A 1 189 ? 3.358 -4.784 1.293 1.00 88.62 189 TRP A C 1
ATOM 1552 O O . TRP A 1 189 ? 3.912 -5.533 2.086 1.00 88.62 189 TRP A O 1
ATOM 1562 N N . ASP A 1 190 ? 4.054 -4.137 0.377 1.00 90.19 190 ASP A N 1
ATOM 1563 C CA . ASP A 1 190 ? 5.432 -4.459 0.056 1.00 90.19 190 ASP A CA 1
ATOM 1564 C C . ASP A 1 190 ? 6.408 -3.404 0.576 1.00 90.19 190 ASP A C 1
ATOM 1566 O O . ASP A 1 190 ? 6.427 -2.275 0.096 1.00 90.19 190 ASP A O 1
ATOM 1570 N N . ASN A 1 191 ? 7.248 -3.783 1.539 1.00 90.62 191 ASN A N 1
ATOM 1571 C CA . ASN A 1 191 ? 8.265 -2.904 2.119 1.00 90.62 191 ASN A CA 1
ATOM 1572 C C . ASN A 1 191 ? 9.654 -3.080 1.475 1.00 90.62 191 ASN A C 1
ATOM 1574 O O . ASN A 1 191 ? 10.653 -2.734 2.102 1.00 90.62 191 ASN A O 1
ATOM 1578 N N . LEU A 1 192 ? 9.761 -3.642 0.260 1.00 91.69 192 LEU A N 1
ATOM 1579 C CA . LEU A 1 192 ? 11.052 -3.881 -0.408 1.00 91.69 192 LEU A CA 1
ATOM 1580 C C . LEU A 1 192 ? 11.953 -2.634 -0.454 1.00 91.69 192 LEU A C 1
ATOM 1582 O O . LEU A 1 192 ? 13.168 -2.755 -0.300 1.00 91.69 192 LEU A O 1
ATOM 1586 N N . HIS A 1 193 ? 11.359 -1.453 -0.646 1.00 91.94 193 HIS A N 1
ATOM 1587 C CA . HIS A 1 193 ? 12.065 -0.170 -0.759 1.00 91.94 193 HIS A CA 1
ATOM 1588 C C . HIS A 1 193 ? 11.827 0.776 0.428 1.00 91.94 193 HIS A C 1
ATOM 1590 O O . HIS A 1 193 ? 12.223 1.943 0.360 1.00 91.94 193 HIS A O 1
ATOM 1596 N N . ALA A 1 194 ? 11.199 0.295 1.505 1.00 87.75 194 ALA A N 1
ATOM 1597 C CA . ALA A 1 194 ? 11.042 1.062 2.737 1.00 87.75 194 ALA A CA 1
ATOM 1598 C C . ALA A 1 194 ? 12.419 1.320 3.367 1.00 87.75 194 ALA A C 1
ATOM 1600 O O . ALA A 1 194 ? 13.303 0.465 3.303 1.00 87.75 194 ALA A O 1
ATOM 1601 N N . ASN A 1 195 ? 12.628 2.496 3.958 1.00 86.62 195 ASN A N 1
ATOM 1602 C CA . ASN A 1 195 ? 13.910 2.863 4.573 1.00 86.62 195 ASN A CA 1
ATOM 1603 C C . ASN A 1 195 ? 13.776 3.644 5.889 1.00 86.62 195 ASN A C 1
ATOM 1605 O O . ASN A 1 195 ? 14.749 4.206 6.387 1.00 86.62 195 ASN A O 1
ATOM 1609 N N . ASP A 1 196 ? 12.578 3.678 6.454 1.00 81.00 196 ASP A N 1
ATOM 1610 C CA . ASP A 1 196 ? 12.267 4.332 7.724 1.00 81.00 196 ASP A CA 1
ATOM 1611 C C . ASP A 1 196 ? 13.001 3.712 8.918 1.00 81.00 196 ASP A C 1
ATOM 1613 O O . ASP A 1 196 ? 13.442 4.427 9.817 1.00 81.00 196 ASP A O 1
ATOM 1617 N N . TYR A 1 197 ? 13.210 2.398 8.891 1.00 82.88 197 TYR A N 1
ATOM 1618 C CA . TYR A 1 197 ? 13.926 1.662 9.933 1.00 82.88 197 TYR A CA 1
ATOM 1619 C C . TYR A 1 197 ? 15.436 1.971 10.013 1.00 82.88 197 TYR A C 1
ATOM 1621 O O . TYR A 1 197 ? 16.071 1.635 11.011 1.00 82.88 197 TYR A O 1
ATOM 1629 N N . ASP A 1 198 ? 16.038 2.566 8.974 1.00 85.00 198 ASP A N 1
ATOM 1630 C CA . ASP A 1 198 ? 17.437 3.013 8.981 1.00 85.00 198 ASP A CA 1
ATOM 1631 C C . ASP A 1 198 ? 17.652 4.148 7.969 1.00 85.00 198 ASP A C 1
ATOM 1633 O O . ASP A 1 198 ? 17.851 3.920 6.773 1.00 85.00 198 ASP A O 1
ATOM 1637 N N . GLN A 1 199 ? 17.696 5.386 8.468 1.00 76.00 199 GLN A N 1
ATOM 1638 C CA . GLN A 1 199 ? 17.849 6.593 7.648 1.00 76.00 199 GLN A CA 1
ATOM 1639 C C . GLN A 1 199 ? 19.166 6.653 6.855 1.00 76.00 199 GLN A C 1
ATOM 1641 O O . GLN A 1 199 ? 19.275 7.452 5.923 1.00 76.00 199 GLN A O 1
ATOM 1646 N N . LYS A 1 200 ? 20.176 5.839 7.201 1.00 87.75 200 LYS A N 1
ATOM 1647 C CA . LYS A 1 200 ? 21.439 5.759 6.446 1.00 87.75 200 LYS A CA 1
ATOM 1648 C C . LYS A 1 200 ? 21.318 4.873 5.209 1.00 87.75 200 LYS A C 1
ATOM 1650 O O . LYS A 1 200 ? 22.215 4.881 4.366 1.00 87.75 200 LYS A O 1
ATOM 1655 N N . ARG A 1 201 ? 20.238 4.098 5.092 1.00 88.25 201 ARG A N 1
ATOM 1656 C CA . ARG A 1 201 ? 19.991 3.204 3.963 1.00 88.25 201 ARG A CA 1
ATOM 1657 C C . ARG A 1 201 ? 19.076 3.868 2.946 1.00 88.25 201 ARG A C 1
ATOM 1659 O O . ARG A 1 201 ? 18.086 4.521 3.270 1.00 88.25 201 ARG A O 1
ATOM 1666 N N . VAL A 1 202 ? 19.426 3.671 1.684 1.00 88.75 202 VAL A N 1
ATOM 1667 C CA . VAL A 1 202 ? 18.677 4.153 0.528 1.00 88.75 202 VAL A CA 1
ATOM 1668 C C . VAL A 1 202 ? 18.538 3.000 -0.455 1.00 88.75 202 VAL A C 1
ATOM 1670 O O . VAL A 1 202 ? 19.530 2.348 -0.787 1.00 88.75 202 VAL A O 1
ATOM 1673 N N . PHE A 1 203 ? 17.317 2.761 -0.931 1.00 89.44 203 PHE A N 1
ATOM 1674 C CA . PHE A 1 203 ? 17.009 1.685 -1.871 1.00 89.44 203 PHE A CA 1
ATOM 1675 C C . PHE A 1 203 ? 16.571 2.258 -3.216 1.00 89.44 203 PHE A C 1
ATOM 1677 O O . PHE A 1 203 ? 15.412 2.599 -3.412 1.00 89.44 203 PHE A O 1
ATOM 1684 N N . MET A 1 204 ? 17.513 2.329 -4.156 1.00 89.25 204 MET A N 1
ATOM 1685 C CA . MET A 1 204 ? 17.277 2.749 -5.549 1.00 89.25 204 MET A CA 1
ATOM 1686 C C . MET A 1 204 ? 17.405 1.570 -6.529 1.00 89.25 204 MET A C 1
ATOM 1688 O O . MET A 1 204 ? 17.706 1.762 -7.703 1.00 89.25 204 MET A O 1
ATOM 1692 N N . GLY A 1 205 ? 17.258 0.342 -6.025 1.00 91.31 205 GLY A N 1
ATOM 1693 C CA . GLY A 1 205 ? 17.276 -0.875 -6.837 1.00 91.31 205 GLY A CA 1
ATOM 1694 C C . GLY A 1 205 ? 15.935 -1.138 -7.521 1.00 91.31 205 GLY A C 1
ATOM 1695 O O . GLY A 1 205 ? 14.926 -0.502 -7.213 1.00 91.31 205 GLY A O 1
ATOM 1696 N N . ASP A 1 206 ? 15.927 -2.106 -8.429 1.00 93.62 206 ASP A N 1
ATOM 1697 C CA . ASP A 1 206 ? 14.724 -2.593 -9.099 1.00 93.62 206 ASP A CA 1
ATOM 1698 C C . ASP A 1 206 ? 13.716 -3.256 -8.154 1.00 93.62 206 ASP A C 1
ATOM 1700 O O . ASP A 1 206 ? 14.022 -3.660 -7.030 1.00 93.62 206 ASP A O 1
ATOM 1704 N N . PHE A 1 207 ? 12.485 -3.383 -8.641 1.00 93.75 207 PHE A N 1
ATOM 1705 C CA . PHE A 1 207 ? 11.457 -4.202 -8.024 1.00 93.75 207 PHE A CA 1
ATOM 1706 C C . PHE A 1 207 ? 11.680 -5.687 -8.358 1.00 93.75 207 PHE A C 1
ATOM 1708 O O . PHE A 1 207 ? 11.344 -6.149 -9.445 1.00 93.75 207 PHE A O 1
ATOM 1715 N N . SER A 1 208 ? 12.242 -6.464 -7.434 1.00 93.44 208 SER A N 1
ATOM 1716 C CA . SER A 1 208 ? 12.547 -7.885 -7.662 1.00 93.44 208 SER A CA 1
ATOM 1717 C C . SER A 1 208 ? 12.117 -8.813 -6.526 1.00 93.44 208 SER A C 1
ATOM 1719 O O . SER A 1 208 ? 11.659 -8.412 -5.452 1.00 93.44 208 SER A O 1
ATOM 1721 N N . GLY A 1 209 ? 12.199 -10.117 -6.808 1.00 93.44 209 GLY A N 1
ATOM 1722 C CA . GLY A 1 209 ? 11.809 -11.183 -5.886 1.00 93.44 209 GLY A CA 1
ATOM 1723 C C . GLY A 1 209 ? 10.303 -11.459 -5.829 1.00 93.44 209 GLY A C 1
ATOM 1724 O O . GLY A 1 209 ? 9.864 -12.217 -4.966 1.00 93.44 209 GLY A O 1
ATOM 1725 N N . ARG A 1 210 ? 9.514 -10.854 -6.727 1.00 94.56 210 ARG A N 1
ATOM 1726 C CA . ARG A 1 210 ? 8.077 -11.105 -6.909 1.00 94.56 210 ARG A CA 1
ATOM 1727 C C . ARG A 1 210 ? 7.860 -11.560 -8.354 1.00 94.56 210 ARG A C 1
ATOM 1729 O O . ARG A 1 210 ? 7.899 -10.708 -9.240 1.00 94.56 210 ARG A O 1
ATOM 1736 N N . PRO A 1 211 ? 7.674 -12.864 -8.623 1.00 94.81 211 PRO A N 1
ATOM 1737 C CA . PRO A 1 211 ? 7.438 -13.328 -9.988 1.00 94.81 211 PRO A CA 1
ATOM 1738 C C . PRO A 1 211 ? 6.140 -12.721 -10.530 1.00 94.81 211 PRO A C 1
ATOM 1740 O O . PRO A 1 211 ? 5.176 -12.545 -9.782 1.00 94.81 211 PRO A O 1
ATOM 1743 N N . VAL A 1 212 ? 6.068 -12.429 -11.827 1.00 93.88 212 VAL A N 1
ATOM 1744 C CA . VAL A 1 212 ? 4.852 -11.879 -12.458 1.00 93.88 212 VAL A CA 1
ATOM 1745 C C . VAL A 1 212 ? 3.659 -12.831 -12.295 1.00 93.88 212 VAL A C 1
ATOM 1747 O O . VAL A 1 212 ? 2.515 -12.385 -12.168 1.00 93.88 212 VAL A O 1
ATOM 1750 N N . ALA A 1 213 ? 3.917 -14.139 -12.184 1.00 94.00 213 ALA A N 1
ATOM 1751 C CA . ALA A 1 213 ? 2.907 -15.151 -11.867 1.00 94.00 213 ALA A CA 1
ATOM 1752 C C . ALA A 1 213 ? 2.117 -14.853 -10.574 1.00 94.00 213 ALA A C 1
ATOM 1754 O O . ALA A 1 213 ? 0.947 -15.228 -10.479 1.00 94.00 213 ALA A O 1
ATOM 1755 N N . LEU A 1 214 ? 2.705 -14.115 -9.621 1.00 93.19 214 LEU A N 1
ATOM 1756 C CA . LEU A 1 214 ? 2.071 -13.724 -8.358 1.00 93.19 214 LEU A CA 1
ATOM 1757 C C . LEU A 1 214 ? 0.766 -12.947 -8.566 1.00 93.19 214 LEU A C 1
ATOM 1759 O O . LEU A 1 214 ? -0.158 -13.077 -7.767 1.00 93.19 214 LEU A O 1
ATOM 1763 N N . LYS A 1 215 ? 0.648 -12.195 -9.670 1.00 91.62 215 LYS A N 1
ATOM 1764 C CA . LYS A 1 215 ? -0.560 -11.426 -10.018 1.00 91.62 215 LYS A CA 1
ATOM 1765 C C . LYS A 1 215 ? -1.820 -12.284 -10.114 1.00 91.62 215 LYS A C 1
ATOM 1767 O O . LYS A 1 215 ? -2.919 -11.769 -9.945 1.00 91.62 215 LYS A O 1
ATOM 1772 N N . LYS A 1 216 ? -1.677 -13.587 -10.382 1.00 92.25 216 LYS A N 1
ATOM 1773 C CA . LYS A 1 216 ? -2.809 -14.521 -10.435 1.00 92.25 216 LYS A CA 1
ATOM 1774 C C . LYS A 1 216 ? -3.317 -14.903 -9.045 1.00 92.25 216 LYS A C 1
ATOM 1776 O O . LYS A 1 216 ? -4.485 -15.262 -8.933 1.00 92.25 216 LYS A O 1
ATOM 1781 N N . GLU A 1 217 ? -2.497 -14.771 -8.006 1.00 92.19 217 GLU A N 1
ATOM 1782 C CA . GLU A 1 217 ? -2.798 -15.222 -6.638 1.00 92.19 217 GLU A CA 1
ATOM 1783 C C . GLU A 1 217 ? -3.128 -14.086 -5.662 1.00 92.19 217 GLU A C 1
ATOM 1785 O O . GLU A 1 217 ? -3.643 -14.330 -4.573 1.00 92.19 217 GLU A O 1
ATOM 1790 N N . ILE A 1 218 ? -2.875 -12.837 -6.050 1.00 90.06 218 ILE A N 1
ATOM 1791 C CA . ILE A 1 218 ? -3.120 -11.646 -5.226 1.00 90.06 218 ILE A CA 1
ATOM 1792 C C . ILE A 1 218 ? -4.294 -10.831 -5.776 1.00 90.06 218 ILE A C 1
ATOM 1794 O O . ILE A 1 218 ? -4.604 -10.883 -6.964 1.00 90.06 218 ILE A O 1
ATOM 1798 N N . SER A 1 219 ? -4.956 -10.068 -4.908 1.00 88.00 219 SER A N 1
ATOM 1799 C CA . SER A 1 219 ? -5.954 -9.067 -5.321 1.00 88.00 219 SER A CA 1
ATOM 1800 C C . SER A 1 219 ? -5.301 -7.739 -5.725 1.00 88.00 219 SER A C 1
ATOM 1802 O O . SER A 1 219 ? -5.887 -6.940 -6.454 1.00 88.00 219 SER A O 1
ATOM 1804 N N . GLY A 1 220 ? -4.054 -7.524 -5.306 1.00 87.81 220 GLY A N 1
ATOM 1805 C CA . GLY A 1 220 ? -3.208 -6.419 -5.734 1.00 87.81 220 GLY A CA 1
ATOM 1806 C C . GLY A 1 220 ? -1.865 -6.416 -5.019 1.00 87.81 220 GLY A C 1
ATOM 1807 O O . GLY A 1 220 ? -1.599 -7.268 -4.167 1.00 87.81 220 GLY A O 1
ATOM 1808 N N . LEU A 1 221 ? -1.047 -5.412 -5.330 1.00 89.44 221 LEU A N 1
ATOM 1809 C CA . LEU A 1 221 ? 0.209 -5.141 -4.636 1.00 89.44 221 LEU A CA 1
ATOM 1810 C C . LEU A 1 221 ? 0.361 -3.639 -4.402 1.00 89.44 221 LEU A C 1
ATOM 1812 O O . LEU A 1 221 ? 0.193 -2.834 -5.314 1.00 89.44 221 LEU A O 1
ATOM 1816 N N . LEU A 1 222 ? 0.693 -3.264 -3.182 1.00 88.81 222 LEU A N 1
ATOM 1817 C CA . LEU A 1 222 ? 0.951 -1.898 -2.772 1.00 88.81 222 LEU A CA 1
ATOM 1818 C C . LEU A 1 222 ? 2.413 -1.799 -2.346 1.00 88.81 222 LEU A C 1
ATOM 1820 O O . LEU A 1 222 ? 2.839 -2.601 -1.526 1.00 88.81 222 LEU A O 1
ATOM 1824 N N . ILE A 1 223 ? 3.180 -0.844 -2.865 1.00 88.81 223 ILE A N 1
ATOM 1825 C CA . ILE A 1 223 ? 4.558 -0.611 -2.419 1.00 88.81 223 ILE A CA 1
ATOM 1826 C C . ILE A 1 223 ? 4.585 0.478 -1.350 1.00 88.81 223 ILE A C 1
ATOM 1828 O O . ILE A 1 223 ? 4.004 1.544 -1.538 1.00 88.81 223 ILE A O 1
ATOM 1832 N N . ASN A 1 224 ? 5.278 0.226 -0.245 1.00 87.94 224 ASN A N 1
ATOM 1833 C CA . ASN A 1 224 ? 5.670 1.216 0.749 1.00 87.94 224 ASN A CA 1
ATOM 1834 C C . ASN A 1 224 ? 7.130 1.604 0.481 1.00 87.94 224 ASN A C 1
ATOM 1836 O O . ASN A 1 224 ? 8.038 0.824 0.783 1.00 87.94 224 ASN A O 1
ATOM 1840 N N . PRO A 1 225 ? 7.365 2.747 -0.181 1.00 85.12 225 PRO A N 1
ATOM 1841 C CA . PRO A 1 225 ? 8.677 3.093 -0.691 1.00 85.12 225 PRO A CA 1
ATOM 1842 C C . PRO A 1 225 ? 9.459 3.919 0.349 1.00 85.12 225 PRO A C 1
ATOM 1844 O O . PRO A 1 225 ? 9.102 3.970 1.525 1.00 85.12 225 PRO A O 1
ATOM 1847 N N . SER A 1 226 ? 10.553 4.560 -0.062 1.00 85.06 226 SER A N 1
ATOM 1848 C CA . SER A 1 226 ? 11.400 5.342 0.842 1.00 85.06 226 SER A CA 1
ATOM 1849 C C . SER A 1 226 ? 10.730 6.647 1.292 1.00 85.06 226 SER A C 1
ATOM 1851 O O . SER A 1 226 ? 9.990 7.281 0.533 1.00 85.06 226 SER A O 1
ATOM 1853 N N . CYS A 1 227 ? 11.073 7.125 2.494 1.00 80.75 227 CYS A N 1
ATOM 1854 C CA . CYS A 1 227 ? 10.521 8.365 3.055 1.00 80.75 227 CYS A CA 1
ATOM 1855 C C . CYS A 1 227 ? 10.849 9.588 2.180 1.00 80.75 227 CYS A C 1
ATOM 1857 O O . CYS A 1 227 ? 10.069 10.533 2.065 1.00 80.75 227 CYS A O 1
ATOM 1859 N N . LYS A 1 228 ? 12.030 9.599 1.549 1.00 83.12 228 LYS A N 1
ATOM 1860 C CA . LYS A 1 228 ? 12.457 10.691 0.666 1.00 83.12 228 LYS A CA 1
ATOM 1861 C C . LYS A 1 228 ? 11.825 10.514 -0.713 1.00 83.12 228 LYS A C 1
ATOM 1863 O O . LYS A 1 228 ? 12.244 9.654 -1.480 1.00 83.12 228 LYS A O 1
ATOM 1868 N N . TYR A 1 229 ? 10.865 11.382 -1.020 1.00 82.50 229 TYR A N 1
ATOM 1869 C CA . TYR A 1 229 ? 10.031 11.325 -2.222 1.00 82.50 229 TYR A CA 1
ATOM 1870 C C . TYR A 1 229 ? 10.797 11.051 -3.531 1.00 82.50 229 TYR A C 1
ATOM 1872 O O . TYR A 1 229 ? 10.441 10.136 -4.272 1.00 82.50 229 TYR A O 1
ATOM 1880 N N . GLU A 1 230 ? 11.877 11.792 -3.801 1.00 85.12 230 GLU A N 1
ATOM 1881 C CA . GLU A 1 230 ? 12.606 11.673 -5.074 1.00 85.12 230 GLU A CA 1
ATOM 1882 C C . GLU A 1 230 ? 13.371 10.357 -5.242 1.00 85.12 230 GLU A C 1
ATOM 1884 O O . GLU A 1 230 ? 13.600 9.920 -6.368 1.00 85.12 230 GLU A O 1
ATOM 1889 N N . LEU A 1 231 ? 13.714 9.672 -4.145 1.00 87.25 231 LEU A N 1
ATOM 1890 C CA . LEU A 1 231 ? 14.408 8.379 -4.208 1.00 87.25 231 LEU A CA 1
ATOM 1891 C C . LEU A 1 231 ? 13.514 7.269 -4.776 1.00 87.25 231 LEU A C 1
ATOM 1893 O O . LEU A 1 231 ? 14.004 6.219 -5.182 1.00 87.25 231 LEU A O 1
ATOM 1897 N N . ASN A 1 232 ? 12.206 7.518 -4.853 1.00 88.12 232 ASN A N 1
ATOM 1898 C CA . ASN A 1 232 ? 11.218 6.538 -5.280 1.00 88.12 232 ASN A CA 1
ATOM 1899 C C . ASN A 1 232 ? 11.041 6.471 -6.800 1.00 88.12 232 ASN A C 1
ATOM 1901 O O . ASN A 1 232 ? 10.222 5.684 -7.266 1.00 88.12 232 ASN A O 1
ATOM 1905 N N . PHE A 1 233 ? 11.793 7.250 -7.589 1.00 90.81 233 PHE A N 1
ATOM 1906 C CA . PHE A 1 233 ? 11.674 7.233 -9.050 1.00 90.81 233 PHE A CA 1
ATOM 1907 C C . PHE A 1 233 ? 11.915 5.834 -9.637 1.00 90.81 233 PHE A C 1
ATOM 1909 O O . PHE A 1 233 ? 11.055 5.297 -10.337 1.00 90.81 233 PHE A O 1
ATOM 1916 N N . VAL A 1 234 ? 13.064 5.225 -9.323 1.00 93.00 234 VAL A N 1
ATOM 1917 C CA . VAL A 1 234 ? 13.424 3.887 -9.820 1.00 93.00 234 VAL A CA 1
ATOM 1918 C C . VAL A 1 234 ? 12.492 2.801 -9.258 1.00 93.00 234 VAL A C 1
ATOM 1920 O O . VAL A 1 234 ? 11.951 2.037 -10.064 1.00 93.00 234 VAL A O 1
ATOM 1923 N N . PRO A 1 235 ? 12.212 2.743 -7.937 1.00 91.00 235 PRO A N 1
ATOM 1924 C CA . PRO A 1 235 ? 11.230 1.810 -7.383 1.00 91.00 235 PRO A CA 1
ATOM 1925 C C . PRO A 1 235 ? 9.857 1.876 -8.063 1.00 91.00 235 PRO A C 1
ATOM 1927 O O . PRO A 1 235 ? 9.343 0.851 -8.502 1.00 91.00 235 PRO A O 1
ATOM 1930 N N . LEU A 1 236 ? 9.287 3.076 -8.230 1.00 89.94 236 LEU A N 1
ATOM 1931 C CA . LEU A 1 236 ? 7.976 3.252 -8.866 1.00 89.94 236 LEU A CA 1
ATOM 1932 C C . LEU A 1 236 ? 7.994 2.835 -10.334 1.00 89.94 236 LEU A C 1
ATOM 1934 O O . LEU A 1 236 ? 7.048 2.208 -10.808 1.00 89.94 236 LEU A O 1
ATOM 1938 N N . ARG A 1 237 ? 9.062 3.176 -11.062 1.00 91.88 237 ARG A N 1
ATOM 1939 C CA . ARG A 1 237 ? 9.158 2.857 -12.484 1.00 91.88 237 ARG A CA 1
ATOM 1940 C C . ARG A 1 237 ? 9.310 1.360 -12.725 1.00 91.88 237 ARG A C 1
ATOM 1942 O O . ARG A 1 237 ? 8.586 0.802 -13.540 1.00 91.88 237 ARG A O 1
ATOM 1949 N N . THR A 1 238 ? 10.220 0.714 -12.008 1.00 94.19 238 THR A N 1
ATOM 1950 C CA . THR A 1 238 ? 10.450 -0.730 -12.168 1.00 94.19 238 THR A CA 1
ATOM 1951 C C . THR A 1 238 ? 9.242 -1.547 -11.713 1.00 94.19 238 THR A C 1
ATOM 1953 O O . THR A 1 238 ? 8.872 -2.526 -12.355 1.00 94.19 238 THR A O 1
ATOM 1956 N N . PHE A 1 239 ? 8.532 -1.078 -10.686 1.00 93.88 239 PHE A N 1
ATOM 1957 C CA . PHE A 1 239 ? 7.249 -1.642 -10.287 1.00 93.88 239 PHE A CA 1
ATOM 1958 C C . PHE A 1 239 ? 6.151 -1.472 -11.350 1.00 93.88 239 PHE A C 1
ATOM 1960 O O . PHE A 1 239 ? 5.364 -2.392 -11.578 1.00 93.88 239 PHE A O 1
ATOM 1967 N N . ALA A 1 240 ? 6.102 -0.330 -12.039 1.00 90.69 240 ALA A N 1
ATOM 1968 C CA . ALA A 1 240 ? 5.169 -0.119 -13.143 1.00 90.69 240 ALA A CA 1
ATOM 1969 C C . ALA A 1 240 ? 5.465 -1.031 -14.341 1.00 90.69 240 ALA A C 1
ATOM 1971 O O . ALA A 1 240 ? 4.542 -1.629 -14.895 1.00 90.69 240 ALA A O 1
ATOM 1972 N N . ASP A 1 241 ? 6.740 -1.206 -14.693 1.00 92.94 241 ASP A N 1
ATOM 1973 C CA . ASP A 1 241 ? 7.161 -2.156 -15.727 1.00 92.94 241 ASP A CA 1
ATOM 1974 C C . ASP A 1 241 ? 6.782 -3.599 -15.327 1.00 92.94 241 ASP A C 1
ATOM 1976 O O . ASP A 1 241 ? 6.238 -4.350 -16.145 1.00 92.94 241 ASP A O 1
ATOM 1980 N N . TRP A 1 242 ? 6.981 -3.976 -14.053 1.00 94.06 242 TRP A N 1
ATOM 1981 C CA . TRP A 1 242 ? 6.502 -5.254 -13.513 1.00 94.06 242 TRP A CA 1
ATOM 1982 C C . TRP A 1 242 ? 4.995 -5.379 -13.680 1.00 94.06 242 TRP A C 1
ATOM 1984 O O . TRP A 1 242 ? 4.536 -6.399 -14.184 1.00 94.06 242 TRP A O 1
ATOM 1994 N N . ASN A 1 243 ? 4.216 -4.350 -13.325 1.00 91.19 243 ASN A N 1
ATOM 1995 C CA . ASN A 1 243 ? 2.759 -4.347 -13.450 1.00 91.19 243 ASN A CA 1
ATOM 1996 C C . ASN A 1 243 ? 2.270 -4.469 -14.902 1.00 91.19 243 ASN A C 1
ATOM 1998 O O . ASN A 1 243 ? 1.294 -5.180 -15.150 1.00 91.19 243 ASN A O 1
ATOM 2002 N N . ALA A 1 244 ? 2.954 -3.836 -15.851 1.00 90.62 244 ALA A N 1
ATOM 2003 C CA . ALA A 1 244 ? 2.613 -3.905 -17.270 1.00 90.62 244 ALA A CA 1
ATOM 2004 C C . ALA A 1 244 ? 2.923 -5.278 -17.899 1.00 90.62 244 ALA A C 1
ATOM 2006 O O . ALA A 1 244 ? 2.273 -5.669 -18.864 1.00 90.62 244 ALA A O 1
ATOM 2007 N N . SER A 1 245 ? 3.870 -6.027 -17.329 1.00 92.06 245 SER A N 1
ATOM 2008 C CA . SER A 1 245 ? 4.311 -7.326 -17.853 1.00 92.06 245 SER A CA 1
ATOM 2009 C C . SER A 1 245 ? 3.324 -8.466 -17.548 1.00 92.06 245 SER A C 1
ATOM 2011 O O . SER A 1 245 ? 2.649 -8.471 -16.516 1.00 92.06 245 SER A O 1
ATOM 2013 N N . THR A 1 246 ? 3.251 -9.479 -18.408 1.00 92.50 246 THR A N 1
ATOM 2014 C CA . THR A 1 246 ? 2.384 -10.665 -18.265 1.00 92.50 246 THR A CA 1
ATOM 2015 C C . THR A 1 246 ? 3.143 -11.919 -17.829 1.00 92.50 246 THR A C 1
ATOM 2017 O O . THR A 1 246 ? 2.533 -12.833 -17.270 1.00 92.50 246 THR A O 1
ATOM 2020 N N . GLN A 1 247 ? 4.464 -11.947 -18.012 1.00 93.31 247 GLN A N 1
ATOM 2021 C CA . GLN A 1 247 ? 5.347 -13.035 -17.592 1.00 93.31 247 GLN A CA 1
ATOM 2022 C C . GLN A 1 247 ? 6.742 -12.516 -17.218 1.00 93.31 247 GLN A C 1
ATOM 2024 O O . GLN A 1 247 ? 7.103 -11.389 -17.548 1.00 93.31 247 GLN A O 1
ATOM 2029 N N . ASP A 1 248 ? 7.532 -13.328 -16.523 1.00 91.81 248 ASP A N 1
ATOM 2030 C CA . ASP A 1 248 ? 8.941 -13.025 -16.263 1.00 91.81 248 ASP A CA 1
ATOM 2031 C C . ASP A 1 248 ? 9.787 -13.335 -17.509 1.00 91.81 248 ASP A C 1
ATOM 2033 O O . ASP A 1 248 ? 9.481 -14.254 -18.275 1.00 91.81 248 ASP A O 1
ATOM 2037 N N . ALA A 1 249 ? 10.854 -12.569 -17.731 1.00 89.44 249 ALA A N 1
ATOM 2038 C CA . ALA A 1 249 ? 11.842 -12.903 -18.746 1.00 89.44 249 ALA A CA 1
ATOM 2039 C C . ALA A 1 249 ? 12.534 -14.229 -18.393 1.00 89.44 249 ALA A C 1
ATOM 2041 O O . ALA A 1 249 ? 12.782 -14.533 -17.223 1.00 89.44 249 ALA A O 1
ATOM 2042 N N . SER A 1 250 ? 12.876 -15.023 -19.411 1.00 82.06 250 SER A N 1
ATOM 2043 C CA . SER A 1 250 ? 13.697 -16.218 -19.217 1.00 82.06 250 SER A CA 1
ATOM 2044 C C . SER A 1 250 ? 15.016 -15.831 -18.556 1.00 82.06 250 SER A C 1
ATOM 2046 O O . SER A 1 250 ? 15.644 -14.858 -18.975 1.00 82.06 250 SER A O 1
ATOM 2048 N N . PHE A 1 251 ? 15.452 -16.604 -17.562 1.00 65.12 251 PHE A N 1
ATOM 2049 C CA . PHE A 1 251 ? 16.745 -16.409 -16.917 1.00 65.12 251 PHE A CA 1
ATOM 2050 C C . PHE A 1 251 ? 17.862 -16.585 -17.955 1.00 65.12 251 PHE A C 1
ATOM 2052 O O . PHE A 1 251 ? 18.207 -17.704 -18.330 1.00 65.12 251 PHE A O 1
ATOM 2059 N N . ILE A 1 252 ? 18.383 -15.474 -18.471 1.00 57.00 252 ILE A N 1
ATOM 2060 C CA . ILE A 1 252 ? 19.593 -15.462 -19.286 1.00 57.00 252 ILE A CA 1
ATOM 2061 C C . ILE A 1 252 ? 20.722 -15.163 -18.311 1.00 57.00 252 ILE A C 1
ATOM 2063 O O . ILE A 1 252 ? 20.806 -14.047 -17.794 1.00 57.00 252 ILE A O 1
ATOM 2067 N N . ASP A 1 253 ? 21.569 -16.160 -18.050 1.00 43.56 253 ASP A N 1
ATOM 2068 C CA . ASP A 1 253 ? 22.844 -15.947 -17.370 1.00 43.56 253 ASP A CA 1
ATOM 2069 C C . ASP A 1 253 ? 23.554 -14.780 -18.056 1.00 43.56 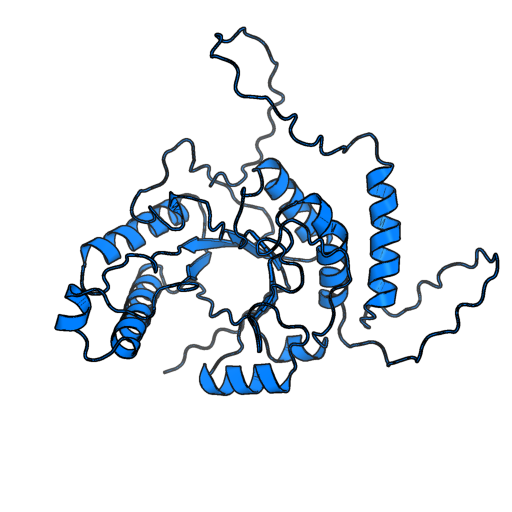253 ASP A C 1
ATOM 2071 O O . ASP A 1 253 ? 23.883 -14.857 -19.239 1.00 43.56 253 ASP A O 1
ATOM 2075 N N . SER A 1 254 ? 23.702 -13.681 -17.313 1.00 43.34 254 SER A N 1
ATOM 2076 C CA . SER A 1 254 ? 24.582 -12.542 -17.571 1.00 43.34 254 SER A CA 1
ATOM 2077 C C . SER A 1 254 ? 25.194 -12.512 -18.977 1.00 43.34 254 SER A C 1
ATOM 2079 O O . SER A 1 254 ? 26.204 -13.174 -19.227 1.00 43.34 254 SER A O 1
ATOM 2081 N N . ILE A 1 255 ? 24.652 -11.684 -19.881 1.00 44.53 255 ILE A N 1
ATOM 2082 C CA . ILE A 1 255 ? 25.413 -11.277 -21.070 1.00 44.53 255 ILE A CA 1
ATOM 2083 C C . ILE A 1 255 ? 26.757 -10.749 -20.540 1.00 44.53 255 ILE A C 1
ATOM 2085 O O . ILE A 1 255 ? 26.743 -9.796 -19.749 1.00 44.53 255 ILE A O 1
ATOM 2089 N N . PRO A 1 256 ? 27.905 -11.353 -2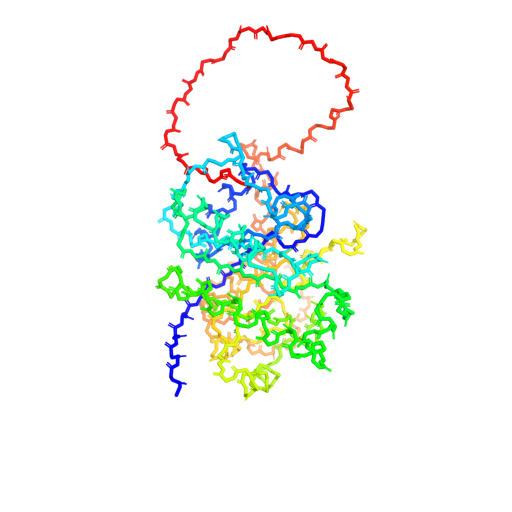0.912 1.00 38.06 256 PRO A N 1
ATOM 2090 C CA . PRO A 1 256 ? 29.193 -10.874 -20.450 1.00 38.06 256 PRO A CA 1
ATOM 2091 C C . PRO A 1 256 ? 29.291 -9.414 -20.856 1.00 38.06 256 PRO A C 1
ATOM 2093 O O . PRO A 1 256 ? 28.954 -9.075 -21.993 1.00 38.06 256 PRO A O 1
ATOM 2096 N N . TYR A 1 257 ? 29.715 -8.563 -19.926 1.00 39.00 257 TYR A N 1
ATOM 2097 C CA . TYR A 1 257 ? 29.934 -7.140 -20.146 1.00 39.00 257 TYR A CA 1
ATOM 2098 C C . TYR A 1 257 ? 30.952 -6.967 -21.284 1.00 39.00 257 TYR A C 1
ATOM 2100 O O . TYR A 1 257 ? 32.158 -6.881 -21.069 1.00 39.00 257 TYR A O 1
ATOM 2108 N N . LYS A 1 258 ? 30.480 -6.986 -22.533 1.00 35.78 258 LYS A N 1
ATOM 2109 C CA . LYS A 1 258 ? 31.278 -6.619 -23.689 1.00 35.78 258 LYS A CA 1
ATOM 2110 C C . LYS A 1 258 ? 31.325 -5.104 -23.673 1.00 35.78 258 LYS A C 1
ATOM 2112 O O . LYS A 1 258 ? 30.387 -4.442 -24.109 1.00 35.78 258 LYS A O 1
ATOM 2117 N N . ASN A 1 259 ? 32.436 -4.573 -23.164 1.00 41.44 259 ASN A N 1
ATOM 2118 C CA . ASN A 1 259 ? 32.951 -3.297 -23.639 1.00 41.44 259 ASN A CA 1
ATOM 2119 C C . ASN A 1 259 ? 32.803 -3.288 -25.161 1.00 41.44 259 ASN A C 1
ATOM 2121 O O . ASN A 1 259 ? 33.321 -4.194 -25.811 1.00 41.44 259 ASN A O 1
ATOM 2125 N N . ASN A 1 260 ? 32.062 -2.323 -25.702 1.00 34.62 260 ASN A N 1
ATOM 2126 C CA . ASN A 1 260 ? 32.501 -1.537 -26.849 1.00 34.62 260 ASN A CA 1
ATOM 2127 C C . ASN A 1 260 ? 31.466 -0.480 -27.225 1.00 34.62 260 ASN A C 1
ATOM 2129 O O . ASN A 1 260 ? 30.267 -0.736 -27.289 1.00 34.62 260 ASN A O 1
ATOM 2133 N N . ASN A 1 261 ? 32.007 0.698 -27.522 1.00 42.25 261 ASN A N 1
ATOM 2134 C CA . ASN A 1 261 ? 31.403 1.813 -28.232 1.00 42.25 261 ASN A CA 1
ATOM 2135 C C . ASN A 1 261 ? 30.571 1.351 -29.437 1.00 42.25 261 ASN A C 1
ATOM 2137 O O . ASN A 1 261 ? 31.076 1.239 -30.552 1.00 42.25 261 ASN A O 1
ATOM 2141 N N . ALA A 1 262 ? 29.288 1.107 -29.216 1.00 35.16 262 ALA A N 1
ATOM 2142 C CA . ALA A 1 262 ? 28.321 0.923 -30.277 1.00 35.16 262 ALA A CA 1
ATOM 2143 C C . ALA A 1 262 ? 27.005 1.544 -29.823 1.00 35.16 262 ALA A C 1
ATOM 2145 O O . ALA A 1 262 ? 26.196 0.927 -29.135 1.00 35.16 262 ALA A O 1
ATOM 2146 N N . SER A 1 263 ? 26.799 2.783 -30.253 1.00 42.09 263 SER A N 1
ATOM 2147 C CA . SER A 1 263 ? 25.493 3.302 -30.630 1.00 42.09 263 SER A CA 1
ATOM 2148 C C . SER A 1 263 ? 24.844 2.309 -31.602 1.00 42.09 263 SER A C 1
ATOM 2150 O O . SER A 1 263 ? 24.962 2.408 -32.820 1.00 42.09 263 SER A O 1
ATOM 2152 N N . LYS A 1 264 ? 24.199 1.289 -31.045 1.00 36.06 264 LYS A N 1
ATOM 2153 C CA . LYS A 1 264 ? 23.223 0.459 -31.733 1.00 36.06 264 LYS A CA 1
ATOM 2154 C C . LYS A 1 264 ? 21.918 0.655 -30.996 1.00 36.06 264 LYS A C 1
ATOM 2156 O O . LYS A 1 264 ? 21.843 0.436 -29.790 1.00 36.06 264 LYS A O 1
ATOM 2161 N N . SER A 1 265 ? 20.952 1.159 -31.755 1.00 35.72 265 SER A N 1
ATOM 2162 C CA . SER A 1 265 ? 19.532 1.196 -31.444 1.00 35.72 265 SER A CA 1
ATOM 2163 C C . SER A 1 265 ? 19.167 0.071 -30.486 1.00 35.72 265 SER A C 1
ATOM 2165 O O . SER A 1 265 ? 19.348 -1.102 -30.812 1.00 35.72 265 SER A O 1
ATOM 2167 N N . ILE A 1 266 ? 18.679 0.440 -29.301 1.00 41.94 266 ILE A N 1
ATOM 2168 C CA . ILE A 1 266 ? 17.924 -0.480 -28.460 1.00 41.94 266 ILE A CA 1
ATOM 2169 C C . ILE A 1 266 ? 16.781 -0.947 -29.354 1.00 41.94 266 ILE A C 1
ATOM 2171 O O . ILE A 1 266 ? 15.856 -0.178 -29.617 1.00 41.94 266 ILE A O 1
ATOM 2175 N N . ASP A 1 267 ? 16.908 -2.153 -29.906 1.00 33.84 267 ASP A N 1
ATOM 2176 C CA . ASP A 1 267 ? 15.838 -2.769 -30.665 1.00 33.84 267 ASP A CA 1
ATOM 2177 C C . ASP A 1 267 ? 14.619 -2.786 -29.748 1.00 33.84 267 ASP A C 1
ATOM 2179 O O . ASP A 1 267 ? 14.596 -3.400 -28.679 1.00 33.84 267 ASP A O 1
ATOM 2183 N N . SER A 1 268 ? 13.616 -2.027 -30.170 1.00 40.25 268 SER A N 1
ATOM 2184 C CA . SER A 1 268 ? 12.334 -1.800 -29.509 1.00 40.25 268 SER A CA 1
ATOM 2185 C C . SER A 1 268 ? 11.444 -3.053 -29.482 1.00 40.25 268 SER A C 1
ATOM 2187 O O . SER A 1 268 ? 10.238 -2.954 -29.288 1.00 40.25 268 SER A O 1
ATOM 2189 N N . SER A 1 269 ? 12.028 -4.241 -29.661 1.00 37.03 269 SER A N 1
ATOM 2190 C CA . SER A 1 269 ? 11.328 -5.513 -29.842 1.00 37.03 269 SER A CA 1
ATOM 2191 C C . SER A 1 269 ? 11.465 -6.479 -28.663 1.00 37.03 269 SER A C 1
ATOM 2193 O O . SER A 1 269 ? 11.063 -7.636 -28.776 1.00 37.03 269 SER A O 1
ATOM 2195 N N . CYS A 1 270 ? 11.955 -6.027 -27.500 1.00 41.19 270 CYS A N 1
ATOM 2196 C CA . CYS A 1 270 ? 11.634 -6.721 -26.252 1.00 41.19 270 CYS A CA 1
ATOM 2197 C C . CYS A 1 270 ? 10.126 -6.549 -26.040 1.00 41.19 270 CYS A C 1
ATOM 2199 O O . CYS A 1 270 ? 9.676 -5.476 -25.635 1.00 41.19 270 CYS A O 1
ATOM 2201 N N . SER A 1 271 ? 9.363 -7.573 -26.435 1.00 47.62 271 SER A N 1
ATOM 2202 C CA . SER A 1 271 ? 7.908 -7.644 -26.303 1.00 47.62 271 SER A CA 1
ATOM 2203 C C . SER A 1 271 ? 7.497 -7.060 -24.958 1.00 47.62 271 SER A C 1
ATOM 2205 O O . SER A 1 271 ? 8.039 -7.483 -23.935 1.00 47.62 271 SER A O 1
ATOM 2207 N N . SER A 1 272 ? 6.546 -6.120 -24.938 1.00 59.66 272 SER A N 1
ATOM 2208 C CA . SER A 1 272 ? 6.097 -5.414 -23.723 1.00 59.66 272 SER A CA 1
ATOM 2209 C C . SER A 1 272 ? 5.431 -6.318 -22.669 1.00 59.66 272 SER A C 1
ATOM 2211 O O . SER A 1 272 ? 4.740 -5.837 -21.779 1.00 59.66 272 SER A O 1
ATOM 2213 N N . GLU A 1 273 ? 5.592 -7.628 -22.806 1.00 83.38 273 GLU A N 1
ATOM 2214 C CA . GLU A 1 273 ? 4.950 -8.691 -22.054 1.00 83.38 273 GLU A CA 1
ATOM 2215 C C . GLU A 1 273 ? 5.887 -9.327 -21.015 1.00 83.38 273 GLU A C 1
ATOM 2217 O O . GLU A 1 273 ? 5.403 -9.942 -20.069 1.00 83.38 273 GLU A O 1
ATOM 2222 N N . THR A 1 274 ? 7.213 -9.184 -21.137 1.00 92.88 274 THR A N 1
ATOM 2223 C CA . THR A 1 274 ? 8.180 -9.836 -20.232 1.00 92.88 274 THR A CA 1
ATOM 2224 C C . THR A 1 274 ? 8.821 -8.860 -19.247 1.00 92.88 274 THR A C 1
ATOM 2226 O O . THR A 1 274 ? 9.367 -7.838 -19.667 1.00 92.88 274 THR A O 1
ATOM 2229 N N . TYR A 1 275 ? 8.860 -9.223 -17.964 1.00 94.44 275 TYR A N 1
ATOM 2230 C CA . TYR A 1 275 ? 9.566 -8.466 -16.933 1.00 94.44 275 TYR A CA 1
ATOM 2231 C C . TYR A 1 275 ? 11.007 -8.957 -16.740 1.00 94.44 275 TYR A C 1
ATOM 2233 O O . TYR A 1 275 ? 11.230 -10.102 -16.352 1.00 94.44 275 TYR A O 1
ATOM 2241 N N . ASP A 1 276 ? 11.980 -8.072 -16.962 1.00 94.50 276 ASP A N 1
ATOM 2242 C CA . ASP A 1 276 ? 13.388 -8.257 -16.587 1.00 94.50 276 ASP A CA 1
ATOM 2243 C C . ASP A 1 276 ? 13.786 -7.120 -15.624 1.00 94.50 276 ASP A C 1
ATOM 2245 O O . ASP A 1 276 ? 13.825 -5.955 -16.049 1.00 94.50 276 ASP A O 1
ATOM 2249 N N . PRO A 1 277 ? 14.092 -7.422 -14.346 1.00 93.31 277 PRO A N 1
ATOM 2250 C CA . PRO A 1 277 ? 14.422 -6.399 -13.360 1.00 93.31 277 PRO A CA 1
ATOM 2251 C C . PRO A 1 277 ? 15.662 -5.569 -13.721 1.00 93.31 277 PRO A C 1
ATOM 2253 O O . PRO A 1 277 ? 15.665 -4.355 -13.523 1.00 93.31 277 PRO A O 1
ATOM 2256 N N . LEU A 1 278 ? 16.703 -6.178 -14.304 1.00 92.56 278 LEU A N 1
ATOM 2257 C CA . LEU A 1 278 ? 17.942 -5.474 -14.656 1.00 92.56 278 LEU A CA 1
ATOM 2258 C C . LEU A 1 278 ? 17.751 -4.580 -15.880 1.00 92.56 278 LEU A C 1
ATOM 2260 O O . LEU A 1 278 ? 18.287 -3.468 -15.936 1.00 92.56 278 LEU A O 1
ATOM 2264 N N . LEU A 1 279 ? 16.983 -5.043 -16.868 1.00 92.81 279 LEU A N 1
ATOM 2265 C CA . LEU A 1 279 ? 16.637 -4.219 -18.023 1.00 92.81 279 LEU A CA 1
ATOM 2266 C C . LEU A 1 279 ? 15.746 -3.043 -17.611 1.00 92.81 279 LEU A C 1
ATOM 2268 O O . LEU A 1 279 ? 15.977 -1.916 -18.057 1.00 92.81 279 LEU A O 1
ATOM 2272 N N . SER A 1 280 ? 14.758 -3.291 -16.748 1.00 94.31 280 SER A N 1
ATOM 2273 C CA . SER A 1 280 ? 13.886 -2.252 -16.200 1.00 94.31 280 SER A CA 1
ATOM 2274 C C . SER A 1 280 ? 14.681 -1.234 -15.373 1.00 94.31 280 SER A C 1
ATOM 2276 O O . SER A 1 280 ? 14.527 -0.031 -15.583 1.00 94.31 280 SER A O 1
ATOM 2278 N N . LEU A 1 281 ? 15.632 -1.684 -14.543 1.00 94.88 281 LEU A N 1
ATOM 2279 C CA . LEU A 1 281 ? 16.548 -0.809 -13.804 1.00 94.88 281 LEU A CA 1
ATOM 2280 C C . LEU A 1 281 ? 17.335 0.113 -14.734 1.00 94.88 281 LEU A C 1
ATOM 2282 O O . LEU A 1 281 ? 17.361 1.325 -14.530 1.00 94.88 281 LEU A O 1
ATOM 2286 N N . ARG A 1 282 ? 17.962 -0.448 -15.777 1.00 94.31 282 ARG A N 1
ATOM 2287 C CA . ARG A 1 282 ? 18.732 0.337 -16.752 1.00 94.31 282 ARG A CA 1
ATOM 2288 C C . ARG A 1 282 ? 17.857 1.408 -17.397 1.00 94.31 282 ARG A C 1
ATOM 2290 O O . ARG A 1 282 ? 18.249 2.571 -17.416 1.00 94.31 282 ARG A O 1
ATOM 2297 N N . LYS A 1 283 ? 16.662 1.035 -17.868 1.00 92.94 283 LYS A N 1
ATOM 2298 C CA . LYS A 1 283 ? 15.690 1.976 -18.450 1.00 92.94 283 LYS A CA 1
ATOM 2299 C C . LYS A 1 283 ? 15.291 3.067 -17.453 1.00 92.94 283 LYS A C 1
ATOM 2301 O O . LYS A 1 283 ? 15.286 4.241 -17.813 1.00 92.94 283 LYS A O 1
ATOM 2306 N N . ALA A 1 284 ? 14.994 2.697 -16.208 1.00 92.38 284 ALA A N 1
ATOM 2307 C CA . ALA A 1 284 ? 14.603 3.636 -15.164 1.00 92.38 284 ALA A CA 1
ATOM 2308 C C . ALA A 1 284 ? 15.718 4.645 -14.850 1.00 92.38 284 ALA A C 1
ATOM 2310 O O . ALA A 1 284 ? 15.436 5.834 -14.760 1.00 92.38 284 ALA A O 1
ATOM 2311 N N . VAL A 1 285 ? 16.977 4.205 -14.751 1.00 92.75 285 VAL A N 1
ATOM 2312 C CA . VAL A 1 285 ? 18.127 5.094 -14.511 1.00 92.75 285 VAL A CA 1
ATOM 2313 C C . VAL A 1 285 ? 18.335 6.073 -15.669 1.00 92.75 285 VAL A C 1
ATOM 2315 O O . VAL A 1 285 ? 18.548 7.258 -15.420 1.00 92.75 285 VAL A O 1
ATOM 2318 N N . PHE A 1 286 ? 18.229 5.616 -16.924 1.00 91.56 286 PHE A N 1
ATOM 2319 C CA . PHE A 1 286 ? 18.334 6.503 -18.090 1.00 91.56 286 PHE A CA 1
ATOM 2320 C C . PHE A 1 286 ? 17.259 7.593 -18.085 1.00 91.56 286 PHE A C 1
ATOM 2322 O O . PHE A 1 286 ? 17.579 8.761 -18.275 1.00 91.56 286 PHE A O 1
ATOM 2329 N N . LEU A 1 287 ? 16.007 7.230 -17.806 1.00 89.81 287 LEU A N 1
ATOM 2330 C CA . LEU A 1 287 ? 14.905 8.193 -17.743 1.00 89.81 287 LEU A CA 1
ATOM 2331 C C . LEU A 1 287 ? 15.021 9.125 -16.538 1.00 89.81 287 LEU A C 1
ATOM 2333 O O . LEU A 1 287 ? 14.671 10.296 -16.626 1.00 89.81 287 LEU A O 1
ATOM 2337 N N . TRP A 1 288 ? 15.551 8.637 -15.417 1.00 89.31 288 TRP A N 1
ATOM 2338 C CA . TRP A 1 288 ? 15.768 9.491 -14.256 1.00 89.31 288 TRP A CA 1
ATOM 2339 C C . TRP A 1 288 ? 16.840 10.548 -14.525 1.00 89.31 288 TRP A C 1
ATOM 2341 O O . TRP A 1 288 ? 16.698 11.688 -14.093 1.00 89.31 288 TRP A O 1
ATOM 2351 N N . ALA A 1 289 ? 17.885 10.206 -15.289 1.00 87.38 289 ALA A N 1
ATOM 2352 C CA . ALA A 1 289 ? 18.922 11.155 -15.688 1.00 87.38 289 ALA A CA 1
ATOM 2353 C C . ALA A 1 289 ? 18.363 12.344 -16.497 1.00 87.38 289 ALA A C 1
ATOM 2355 O O . ALA A 1 289 ? 18.897 13.448 -16.398 1.00 87.38 289 ALA A O 1
ATOM 2356 N N . GLU A 1 290 ? 17.281 12.157 -17.258 1.00 83.56 290 GLU A N 1
ATOM 2357 C CA . GLU A 1 290 ? 16.598 13.253 -17.960 1.00 83.56 290 GLU A CA 1
ATOM 2358 C C . GLU A 1 290 ? 15.930 14.230 -16.980 1.00 83.56 290 GLU A C 1
ATOM 2360 O O . GLU A 1 290 ? 16.043 15.443 -17.153 1.00 83.56 290 GLU A O 1
ATOM 2365 N N . GLU A 1 291 ? 15.324 13.723 -15.901 1.00 80.62 291 GLU A N 1
ATOM 2366 C CA . GLU A 1 291 ? 14.704 14.547 -14.850 1.00 80.62 291 GLU A CA 1
ATOM 2367 C C . GLU A 1 291 ? 15.739 15.417 -14.118 1.00 80.62 291 GLU A C 1
ATOM 2369 O O . GLU A 1 291 ? 15.480 16.587 -13.842 1.00 80.62 291 GLU A O 1
ATOM 2374 N N . PHE A 1 292 ? 16.950 14.899 -13.870 1.00 78.88 292 PHE A N 1
ATOM 2375 C CA . PHE A 1 292 ? 18.042 15.690 -13.274 1.00 78.88 292 PHE A CA 1
ATOM 2376 C C . PHE A 1 292 ? 18.489 16.863 -14.156 1.00 78.88 292 PHE A C 1
ATOM 2378 O O . PHE A 1 292 ? 18.937 17.891 -13.642 1.00 78.88 292 PHE A O 1
ATOM 2385 N N . ASN A 1 293 ? 18.376 16.712 -15.476 1.00 72.94 293 ASN A N 1
ATOM 2386 C CA . ASN A 1 293 ? 18.768 17.729 -16.450 1.00 72.94 293 ASN A CA 1
ATOM 2387 C C . ASN A 1 293 ? 17.635 18.721 -16.763 1.00 72.94 293 ASN A C 1
ATOM 2389 O O . ASN A 1 293 ? 17.871 19.747 -17.404 1.00 72.94 293 ASN A O 1
ATOM 2393 N N . CYS A 1 294 ? 16.414 18.451 -16.296 1.00 66.12 294 CYS A N 1
ATOM 2394 C CA . CYS A 1 294 ? 15.261 19.306 -16.516 1.00 66.12 294 CYS A CA 1
ATOM 2395 C C . CYS A 1 294 ? 15.294 20.531 -15.582 1.00 66.12 294 CYS A C 1
ATOM 2397 O O . CYS A 1 294 ? 15.224 20.430 -14.357 1.00 66.12 294 CYS A O 1
ATOM 2399 N N . VAL A 1 295 ? 15.404 21.731 -16.159 1.00 53.16 295 VAL A N 1
ATOM 2400 C CA . VAL A 1 295 ? 15.539 22.990 -15.397 1.00 53.16 295 VAL A CA 1
ATOM 2401 C C . VAL A 1 295 ? 14.185 23.492 -14.865 1.00 53.16 295 VAL A C 1
ATOM 2403 O O . VAL A 1 295 ? 14.150 24.217 -13.872 1.00 53.16 295 VAL A O 1
ATOM 2406 N N . SER A 1 296 ? 13.068 23.080 -15.477 1.00 54.09 296 SER A N 1
ATOM 2407 C CA . SER A 1 296 ? 11.712 23.562 -15.164 1.00 54.09 296 SER A CA 1
ATOM 2408 C C . SER A 1 296 ? 11.036 22.866 -13.977 1.00 54.09 296 SER A C 1
ATOM 2410 O O . SER A 1 296 ? 10.064 23.399 -13.447 1.00 54.09 296 SER A O 1
ATOM 2412 N N . HIS A 1 297 ? 11.547 21.714 -13.528 1.00 50.34 297 HIS A N 1
ATOM 2413 C CA . HIS A 1 297 ? 10.947 20.898 -12.462 1.00 50.34 297 HIS A CA 1
ATOM 2414 C C . HIS A 1 297 ? 11.956 20.492 -11.388 1.00 50.34 297 HIS A C 1
ATOM 2416 O O . HIS A 1 297 ? 11.901 19.384 -10.861 1.00 50.34 297 HIS A O 1
ATOM 2422 N N . ARG A 1 298 ? 12.879 21.388 -11.014 1.00 50.12 298 ARG A N 1
ATOM 2423 C CA . ARG A 1 298 ? 13.621 21.177 -9.767 1.00 50.12 298 ARG A CA 1
ATOM 2424 C C . ARG A 1 298 ? 12.609 21.184 -8.627 1.00 50.12 298 ARG A C 1
ATOM 2426 O O . ARG A 1 298 ? 12.165 22.258 -8.217 1.00 50.12 298 ARG A O 1
ATOM 2433 N N . THR A 1 299 ? 12.285 20.017 -8.080 1.00 48.56 299 THR A N 1
ATOM 2434 C CA . THR A 1 299 ? 11.803 19.920 -6.707 1.00 48.56 299 THR A CA 1
ATOM 2435 C C . THR A 1 299 ? 12.899 20.520 -5.845 1.00 48.56 299 THR A C 1
ATOM 2437 O O . THR A 1 299 ? 13.908 19.890 -5.532 1.00 48.56 299 THR A O 1
ATOM 2440 N N . ARG A 1 300 ? 12.765 21.817 -5.546 1.00 42.72 300 ARG A N 1
ATOM 2441 C CA . ARG A 1 300 ? 13.645 22.474 -4.590 1.00 42.72 300 ARG A CA 1
ATOM 2442 C C . ARG A 1 300 ? 13.515 21.659 -3.304 1.00 42.72 300 ARG A C 1
ATOM 2444 O O . ARG A 1 300 ? 12.389 21.504 -2.822 1.00 42.72 300 ARG A O 1
ATOM 2451 N N . PRO A 1 301 ? 14.616 21.121 -2.749 1.00 34.84 301 PRO A N 1
ATOM 2452 C CA . PRO A 1 301 ? 14.578 20.625 -1.387 1.00 34.84 301 PRO A CA 1
ATOM 2453 C C . PRO A 1 301 ? 13.984 21.747 -0.530 1.00 34.84 301 PRO A C 1
ATOM 2455 O O . PRO A 1 301 ? 14.353 22.906 -0.759 1.00 34.84 301 PRO A O 1
ATOM 2458 N N . PRO A 1 302 ? 13.057 21.466 0.402 1.00 36.72 302 PRO A N 1
ATOM 2459 C CA . PRO A 1 302 ? 12.605 22.496 1.321 1.00 36.72 302 PRO A CA 1
ATOM 2460 C C . PRO A 1 302 ? 13.852 23.102 1.963 1.00 36.72 302 PRO A C 1
ATOM 2462 O O . PRO A 1 302 ? 14.673 22.382 2.537 1.00 36.72 302 PRO A O 1
ATOM 2465 N N . VAL A 1 303 ? 14.035 24.410 1.775 1.00 30.70 303 VAL A N 1
ATOM 2466 C CA . VAL A 1 303 ? 15.111 25.147 2.433 1.00 30.70 303 VAL A CA 1
ATOM 2467 C C . VAL A 1 303 ? 14.908 24.918 3.923 1.00 30.70 303 VAL A C 1
ATOM 2469 O O . VAL A 1 303 ? 13.806 25.121 4.430 1.00 30.70 303 VAL A O 1
ATOM 2472 N N . TYR A 1 304 ? 15.940 24.433 4.610 1.00 28.81 304 TYR A N 1
ATOM 2473 C CA . TYR A 1 304 ? 15.911 24.298 6.059 1.00 28.81 304 TYR A CA 1
ATOM 2474 C C . TYR A 1 304 ? 15.830 25.712 6.643 1.00 28.81 304 TYR A C 1
ATOM 2476 O O . TYR A 1 304 ? 16.847 26.384 6.798 1.00 28.81 304 TYR A O 1
ATOM 2484 N N . GLN A 1 305 ? 14.618 26.207 6.890 1.00 29.33 305 GLN A N 1
ATOM 2485 C CA . GLN A 1 305 ? 14.430 27.396 7.704 1.00 29.33 305 GLN A CA 1
ATOM 2486 C C . GLN A 1 305 ? 14.612 26.945 9.148 1.00 29.33 305 GLN A C 1
ATOM 2488 O O . GLN A 1 305 ? 13.740 26.302 9.726 1.00 29.33 305 GLN A O 1
ATOM 2493 N N . ALA A 1 306 ? 15.794 27.216 9.703 1.00 29.12 306 ALA A N 1
ATOM 2494 C CA . ALA A 1 306 ? 15.966 27.194 11.144 1.00 29.12 306 ALA A CA 1
ATOM 2495 C C . ALA A 1 306 ? 14.908 28.126 11.748 1.00 29.12 306 ALA A C 1
ATOM 2497 O O . ALA A 1 306 ? 14.801 29.276 11.317 1.00 29.12 306 ALA A O 1
ATOM 2498 N N . GLU A 1 307 ? 14.121 27.607 12.693 1.00 37.16 307 GLU A N 1
ATOM 2499 C CA . GLU A 1 307 ? 13.084 28.340 13.418 1.00 37.16 307 GLU A CA 1
ATOM 2500 C C . GLU A 1 307 ? 13.602 29.722 13.824 1.00 37.16 307 GLU A C 1
ATOM 2502 O O . GLU A 1 307 ? 14.432 29.876 14.720 1.00 37.16 307 GLU A O 1
ATOM 2507 N N . THR A 1 308 ? 13.136 30.742 13.114 1.00 28.16 308 THR A N 1
ATOM 2508 C CA . THR A 1 308 ? 13.361 32.137 13.465 1.00 28.16 308 THR A CA 1
ATOM 2509 C C . THR A 1 308 ? 12.021 32.845 13.481 1.00 28.16 308 THR A C 1
ATOM 2511 O O . THR A 1 308 ? 11.076 32.471 12.792 1.00 28.16 308 THR A O 1
ATOM 2514 N N . LYS A 1 309 ? 11.940 33.769 14.433 1.00 29.39 309 LYS A N 1
ATOM 2515 C CA . LYS A 1 309 ? 10.734 34.266 15.081 1.00 29.39 309 LYS A CA 1
ATOM 2516 C C . LYS A 1 309 ? 9.742 34.909 14.110 1.00 29.39 309 LYS A C 1
ATOM 2518 O O . LYS A 1 309 ? 10.124 35.495 13.108 1.00 29.39 309 LYS A O 1
ATOM 2523 N N . ILE A 1 310 ? 8.481 34.814 14.523 1.00 39.25 310 ILE A N 1
ATOM 2524 C CA . ILE A 1 310 ? 7.290 35.516 14.037 1.00 39.25 310 ILE A CA 1
ATOM 2525 C C . ILE A 1 310 ? 7.623 36.952 13.607 1.00 39.25 310 ILE A C 1
ATOM 2527 O O . ILE A 1 310 ? 7.976 37.764 14.460 1.00 39.25 310 ILE A O 1
ATOM 2531 N N . GLU A 1 311 ? 7.405 37.269 12.330 1.00 28.22 311 GLU A N 1
ATOM 2532 C CA . GLU A 1 311 ? 7.149 38.630 11.849 1.00 28.22 311 GLU A CA 1
ATOM 2533 C C . GLU A 1 311 ? 5.986 38.614 10.837 1.00 28.22 311 GLU A C 1
ATOM 2535 O O . GLU A 1 311 ? 5.740 37.627 10.144 1.00 28.22 311 GLU A O 1
ATOM 2540 N N . THR A 1 312 ? 5.211 39.695 10.876 1.00 28.92 312 THR A N 1
ATOM 2541 C CA . THR A 1 312 ? 3.867 39.938 10.317 1.00 28.92 312 THR A CA 1
ATOM 2542 C C . THR A 1 312 ? 3.799 40.004 8.781 1.00 28.92 312 THR A C 1
ATOM 2544 O O . THR A 1 312 ? 4.821 40.266 8.151 1.00 28.92 312 THR A O 1
ATOM 2547 N N . PRO A 1 313 ? 2.612 39.803 8.162 1.00 31.14 313 PRO A N 1
ATOM 2548 C CA . PRO A 1 313 ? 2.485 39.650 6.714 1.00 31.14 313 PRO A CA 1
ATOM 2549 C C . PRO A 1 313 ? 2.514 40.999 5.989 1.00 31.14 313 PRO A C 1
ATOM 2551 O O . PRO A 1 313 ? 1.887 41.955 6.444 1.00 31.14 313 PRO A O 1
ATOM 2554 N N . ASP A 1 314 ? 3.193 41.037 4.842 1.00 27.27 314 ASP A N 1
ATOM 2555 C CA . ASP A 1 314 ? 3.096 42.129 3.875 1.00 27.27 314 ASP A CA 1
ATOM 2556 C C . ASP A 1 314 ? 2.476 41.598 2.574 1.00 27.27 314 ASP A C 1
ATOM 2558 O O . ASP A 1 314 ? 2.842 40.533 2.062 1.00 27.27 314 ASP A O 1
ATOM 2562 N N . ASP A 1 315 ? 1.480 42.337 2.099 1.00 36.69 315 ASP A N 1
ATOM 2563 C CA . ASP A 1 315 ? 0.601 42.018 0.983 1.00 36.69 315 ASP A CA 1
ATOM 2564 C C . ASP A 1 315 ? 1.336 42.071 -0.362 1.00 36.69 315 ASP A C 1
ATOM 2566 O O . ASP A 1 315 ? 1.935 43.085 -0.720 1.00 36.69 315 ASP A O 1
ATOM 2570 N N . SER A 1 316 ? 1.218 41.000 -1.153 1.00 30.86 316 SER A N 1
ATOM 2571 C CA . SER A 1 316 ? 0.849 41.016 -2.585 1.00 30.86 316 SER A CA 1
ATOM 2572 C C . SER A 1 316 ? 1.388 39.787 -3.326 1.00 30.86 316 SER A C 1
ATOM 2574 O O . SER A 1 316 ? 2.572 39.668 -3.636 1.00 30.86 316 SER A O 1
ATOM 2576 N N . CYS A 1 317 ? 0.492 38.875 -3.711 1.00 26.16 317 CYS A N 1
ATOM 2577 C CA . CYS A 1 317 ? 0.761 37.994 -4.842 1.00 26.16 317 CYS A CA 1
ATOM 2578 C C . CYS A 1 317 ? -0.530 37.679 -5.598 1.00 26.16 317 CYS A C 1
ATOM 2580 O O . CYS A 1 317 ? -1.506 37.180 -5.041 1.00 26.16 317 CYS A O 1
ATOM 2582 N N . SER A 1 318 ? -0.530 38.023 -6.883 1.00 25.95 318 SER A N 1
ATOM 2583 C CA . SER A 1 318 ? -1.625 37.814 -7.821 1.00 25.95 318 SER A CA 1
ATOM 2584 C C . SER A 1 318 ? -1.886 36.324 -8.041 1.00 25.95 318 SER A C 1
ATOM 2586 O O . SER A 1 318 ? -1.043 35.604 -8.577 1.00 25.95 318 SER A O 1
ATOM 2588 N N . LEU A 1 319 ? -3.086 35.900 -7.648 1.00 25.86 319 LEU A N 1
ATOM 2589 C CA . LEU A 1 319 ? -3.642 34.564 -7.827 1.00 25.86 319 LEU A CA 1
ATOM 2590 C C . LEU A 1 319 ? -3.842 34.251 -9.317 1.00 25.86 319 LEU A C 1
ATOM 2592 O O . LEU A 1 319 ? -4.698 34.843 -9.976 1.00 25.86 319 LEU A O 1
ATOM 2596 N N . VAL A 1 320 ? -3.103 33.267 -9.833 1.00 27.38 320 VAL A N 1
ATOM 2597 C CA . VAL A 1 320 ? -3.560 32.486 -10.988 1.00 27.38 320 VAL A CA 1
ATOM 2598 C C . VAL A 1 320 ? -4.424 31.362 -10.437 1.00 27.38 320 VAL A C 1
ATOM 2600 O O . VAL A 1 320 ? -3.945 30.409 -9.829 1.00 27.38 320 VAL A O 1
ATOM 2603 N N . ASN A 1 321 ? -5.724 31.544 -10.619 1.00 30.20 321 ASN A N 1
ATOM 2604 C CA . ASN A 1 321 ? -6.775 30.645 -10.189 1.00 30.20 321 ASN A CA 1
ATOM 2605 C C . ASN A 1 321 ? -6.755 29.385 -11.075 1.00 30.20 321 ASN A C 1
ATOM 2607 O O . ASN A 1 321 ? -7.044 29.470 -12.269 1.00 30.20 321 ASN A O 1
ATOM 2611 N N . THR A 1 322 ? -6.410 28.225 -10.512 1.00 30.70 322 THR A N 1
ATOM 2612 C CA . THR A 1 322 ? -6.669 26.921 -11.146 1.00 30.70 322 THR A CA 1
ATOM 2613 C C . THR A 1 322 ? -7.424 26.049 -10.149 1.00 30.70 322 THR A C 1
ATOM 2615 O O . THR A 1 322 ? -6.886 25.628 -9.130 1.00 30.70 322 THR A O 1
ATOM 2618 N N . ASN A 1 323 ? -8.717 25.873 -10.435 1.00 33.03 323 ASN A N 1
ATOM 2619 C CA . ASN A 1 323 ? -9.698 25.083 -9.690 1.00 33.03 323 ASN A CA 1
ATOM 2620 C C . ASN A 1 323 ? -9.423 23.575 -9.818 1.00 33.03 323 ASN A C 1
ATOM 2622 O O . ASN A 1 323 ? -10.233 22.844 -10.383 1.00 33.03 323 ASN A O 1
ATOM 2626 N N . ASP A 1 324 ? -8.309 23.095 -9.277 1.00 37.38 324 ASP A N 1
ATOM 2627 C CA . ASP A 1 324 ? -8.063 21.659 -9.188 1.00 37.38 324 ASP A CA 1
ATOM 2628 C C . ASP A 1 324 ? -8.079 21.265 -7.709 1.00 37.38 324 ASP A C 1
ATOM 2630 O O . ASP A 1 324 ? -7.130 21.548 -6.983 1.00 37.38 324 ASP A O 1
ATOM 2634 N N . GLY A 1 325 ? -9.177 20.659 -7.249 1.00 34.19 325 GLY A N 1
ATOM 2635 C CA . GLY A 1 325 ? -9.302 20.147 -5.881 1.00 34.19 325 GLY A CA 1
ATOM 2636 C C . GLY A 1 325 ? -8.402 18.928 -5.665 1.00 34.19 325 GLY A C 1
ATOM 2637 O O . GLY A 1 325 ? -8.512 17.942 -6.396 1.00 34.19 325 GLY A O 1
ATOM 2638 N N . TRP A 1 326 ? -7.520 18.985 -4.663 1.00 45.06 326 TRP A N 1
ATOM 2639 C CA . TRP A 1 326 ? -6.602 17.906 -4.259 1.00 45.06 326 TRP A CA 1
ATOM 2640 C C . TRP A 1 326 ? -6.682 17.679 -2.744 1.00 45.06 326 TRP A C 1
ATOM 2642 O O . TRP A 1 326 ? -7.098 18.570 -2.015 1.00 45.06 326 TRP A O 1
ATOM 2652 N N . TYR A 1 327 ? -6.389 16.459 -2.283 1.00 43.66 327 TYR A N 1
ATOM 2653 C CA . TYR A 1 327 ? -6.632 16.073 -0.890 1.00 43.66 327 TYR A CA 1
ATOM 2654 C C . TYR A 1 327 ? -5.703 16.829 0.051 1.00 43.66 327 TYR A C 1
ATOM 2656 O O . TYR A 1 327 ? -4.501 16.544 0.039 1.00 43.66 327 TYR A O 1
ATOM 2664 N N . ALA A 1 328 ? -6.245 17.683 0.916 1.00 45.72 328 ALA A N 1
ATOM 2665 C CA . ALA A 1 328 ? -5.622 17.905 2.210 1.00 45.72 328 ALA A CA 1
ATOM 2666 C C . ALA A 1 328 ? -6.243 16.897 3.175 1.00 45.72 328 ALA A C 1
ATOM 2668 O O . ALA A 1 328 ? -7.457 16.867 3.356 1.00 45.72 328 ALA A O 1
ATOM 2669 N N . LEU A 1 329 ? -5.381 15.991 3.637 1.00 48.56 329 LEU A N 1
ATOM 2670 C CA . LEU A 1 329 ? -5.308 15.355 4.953 1.00 48.56 329 LEU A CA 1
ATOM 2671 C C . LEU A 1 329 ? -3.863 14.898 5.137 1.00 48.56 329 LEU A C 1
ATOM 2673 O O . LEU A 1 329 ? -3.232 14.520 4.121 1.00 48.56 329 LEU A O 1
#